Protein AF-A0A963WMW6-F1 (afdb_monomer_lite)

Sequence (188 aa):
FGNFLIKQVVDELTKEFPSLTTFVTLSPMTRFADWLTNAAKDSSDKDELTEGERAALERLRELHWWENEVIAEDLRDTLTRLAAKYLLEAKGRGGLPFDPVARFHLGNGARLERINWMADLSGRGLRQSHGLMVNYLYDTREIESNHEAFANEGTIAASRVVKGYLKARGRSTERTTLQALGLSNEKQ

Structure (mmCIF, N/CA/C/O backbone):
data_AF-A0A963WMW6-F1
#
_entry.id   AF-A0A963WMW6-F1
#
loop_
_atom_site.group_PDB
_atom_site.id
_atom_site.type_symbol
_atom_site.label_atom_id
_atom_site.label_alt_id
_atom_site.label_comp_id
_atom_site.label_asym_id
_atom_site.label_entity_id
_atom_site.label_seq_id
_atom_site.pdbx_PDB_ins_code
_atom_site.Cartn_x
_atom_site.Cartn_y
_atom_site.Cartn_z
_atom_site.occupancy
_atom_site.B_iso_or_equiv
_atom_site.auth_seq_id
_atom_site.auth_comp_id
_atom_site.auth_asym_id
_atom_site.auth_atom_id
_atom_site.pdbx_PDB_model_num
ATOM 1 N N . PHE A 1 1 ? 1.199 14.156 17.424 1.00 46.06 1 PHE A N 1
ATOM 2 C CA . PHE A 1 1 ? -0.178 13.715 17.130 1.00 46.06 1 PHE A CA 1
ATOM 3 C C . PHE A 1 1 ? -0.268 12.241 17.481 1.00 46.06 1 PHE A C 1
ATOM 5 O O . PHE A 1 1 ? 0.634 11.508 17.096 1.00 46.06 1 PHE A O 1
ATOM 12 N N . GLY A 1 2 ? -1.226 11.858 18.329 1.00 54.16 2 GLY A N 1
ATOM 13 C CA . GLY A 1 2 ? -1.286 10.524 18.934 1.00 54.16 2 GLY A CA 1
ATOM 14 C C . GLY A 1 2 ? -1.614 9.428 17.923 1.00 54.16 2 GLY A C 1
ATOM 15 O O . GLY A 1 2 ? -2.332 9.666 16.951 1.00 54.16 2 GLY A O 1
ATOM 16 N N . ASN A 1 3 ? -1.089 8.229 18.167 1.00 66.25 3 ASN A N 1
ATOM 17 C CA . ASN A 1 3 ? -1.612 7.018 17.541 1.00 66.25 3 ASN A CA 1
ATOM 18 C C . ASN A 1 3 ? -3.099 6.893 17.936 1.00 66.25 3 ASN A C 1
ATOM 20 O O . ASN A 1 3 ? -3.416 7.219 19.077 1.00 66.25 3 ASN A O 1
ATOM 24 N N . PHE A 1 4 ? -3.980 6.483 17.010 1.00 82.56 4 PHE A N 1
ATOM 25 C CA . PHE A 1 4 ? -5.460 6.425 17.114 1.00 82.56 4 PHE A CA 1
ATOM 26 C C . PHE A 1 4 ? -6.274 7.607 16.561 1.00 82.56 4 PHE A C 1
ATOM 28 O O . PHE A 1 4 ? -7.490 7.636 16.754 1.00 82.56 4 PHE A O 1
ATOM 35 N N . LEU A 1 5 ? -5.677 8.517 15.784 1.00 89.75 5 LEU A N 1
ATOM 36 C CA . LEU A 1 5 ? -6.447 9.551 15.074 1.00 89.75 5 LEU A CA 1
ATOM 37 C C . LEU A 1 5 ? -7.576 8.935 14.229 1.00 89.75 5 LEU A C 1
ATOM 39 O O . LEU A 1 5 ? -8.711 9.396 14.265 1.00 89.75 5 LEU A O 1
ATOM 43 N N . ILE A 1 6 ? -7.276 7.862 13.492 1.00 90.38 6 ILE A N 1
ATOM 44 C CA . ILE A 1 6 ? -8.266 7.247 12.597 1.00 90.38 6 ILE A CA 1
ATOM 45 C C . ILE A 1 6 ? -9.297 6.418 13.365 1.00 90.38 6 ILE A C 1
ATOM 47 O O . ILE A 1 6 ? -10.445 6.350 12.942 1.00 90.38 6 ILE A O 1
ATOM 51 N N . LYS A 1 7 ? -8.935 5.849 14.522 1.00 90.75 7 LYS A N 1
ATOM 52 C CA . LYS A 1 7 ? -9.900 5.145 15.376 1.00 90.75 7 LYS A CA 1
ATOM 53 C C . LYS A 1 7 ? -11.024 6.081 15.817 1.00 90.75 7 LYS A C 1
ATOM 55 O O . LYS A 1 7 ? -12.183 5.708 15.718 1.00 90.75 7 LYS A O 1
ATOM 60 N N . GLN A 1 8 ? -10.684 7.300 16.241 1.00 92.44 8 GLN A N 1
ATOM 61 C CA . GLN A 1 8 ? -11.675 8.305 16.640 1.00 92.44 8 GLN A CA 1
ATOM 62 C C . GLN A 1 8 ? -12.645 8.620 15.496 1.00 92.44 8 GLN A C 1
ATOM 64 O O . GLN A 1 8 ? -13.854 8.587 15.697 1.00 92.44 8 GLN A O 1
ATOM 69 N N . VAL A 1 9 ? -12.120 8.818 14.283 1.00 94.50 9 VAL A N 1
ATOM 70 C CA . VAL A 1 9 ? -12.938 9.061 13.084 1.00 94.50 9 VAL A CA 1
ATOM 71 C C . VAL A 1 9 ? -13.848 7.868 12.769 1.00 94.50 9 VAL A C 1
ATOM 73 O O . VAL A 1 9 ? -15.025 8.052 12.475 1.00 94.50 9 VAL A O 1
ATOM 76 N N . VAL A 1 10 ? -13.335 6.637 12.849 1.00 93.88 10 VAL A N 1
ATOM 77 C CA . VAL A 1 10 ? -14.134 5.419 12.631 1.00 93.88 10 VAL A CA 1
ATOM 78 C C . VAL A 1 10 ? -15.244 5.290 13.679 1.00 93.88 10 VAL A C 1
ATOM 80 O O . VAL A 1 10 ? -16.386 4.991 13.326 1.00 93.88 10 VAL A O 1
ATOM 83 N N . ASP A 1 11 ? -14.939 5.552 14.951 1.00 92.88 11 ASP A N 1
ATOM 84 C CA . ASP A 1 11 ? -15.904 5.493 16.052 1.00 92.88 11 ASP A CA 1
ATOM 85 C C . ASP A 1 11 ? -17.005 6.558 15.898 1.00 92.88 11 ASP A C 1
ATOM 87 O O . ASP A 1 11 ? -18.176 6.279 16.156 1.00 92.88 11 ASP A O 1
ATOM 91 N N . GLU A 1 12 ? -16.655 7.773 15.467 1.00 95.56 12 GLU A N 1
ATOM 92 C CA . GLU A 1 12 ? -17.611 8.850 15.175 1.00 95.56 12 GLU A CA 1
ATOM 93 C C . GLU A 1 12 ? -18.531 8.487 14.006 1.00 95.56 12 GLU A C 1
ATOM 95 O O . GLU A 1 12 ? -19.754 8.525 14.152 1.00 95.56 12 GLU A O 1
ATOM 100 N N . LEU A 1 13 ? -17.961 8.036 12.886 1.00 95.56 13 LEU A N 1
ATOM 101 C CA . LEU A 1 13 ? -18.734 7.629 11.712 1.00 95.56 13 LEU A CA 1
ATOM 102 C C . LEU A 1 13 ? -19.648 6.433 11.997 1.00 95.56 13 LEU A C 1
ATOM 104 O O . LEU A 1 13 ? -20.758 6.382 11.481 1.00 95.56 13 LEU A O 1
ATOM 108 N N . THR A 1 14 ? -19.215 5.488 12.833 1.00 94.38 14 THR A N 1
ATOM 109 C CA . THR A 1 14 ? -20.041 4.335 13.227 1.00 94.38 14 THR A CA 1
ATOM 110 C C . THR A 1 14 ? -21.245 4.768 14.070 1.00 94.38 14 THR A C 1
ATOM 112 O O . THR A 1 14 ? -22.325 4.192 13.946 1.00 94.38 14 THR A O 1
ATOM 115 N N . LYS A 1 15 ? -21.085 5.791 14.923 1.00 95.06 15 LYS A N 1
ATOM 116 C CA . LYS A 1 15 ? -22.191 6.353 15.717 1.00 95.06 15 LYS A CA 1
ATOM 117 C C . LYS A 1 15 ? -23.192 7.103 14.843 1.00 95.06 15 LYS A C 1
ATOM 119 O O . LYS A 1 15 ? -24.392 6.966 15.060 1.00 95.06 15 LYS A O 1
ATOM 124 N N . GLU A 1 16 ? -22.702 7.894 13.891 1.00 97.44 16 GLU A N 1
ATOM 125 C CA . GLU A 1 16 ? -23.549 8.684 12.991 1.00 97.44 16 GLU A CA 1
ATOM 126 C C . GLU A 1 16 ? -24.246 7.808 11.939 1.00 97.44 16 GLU A C 1
ATOM 128 O O . GLU A 1 16 ? -25.430 7.987 11.657 1.00 97.44 16 GLU A O 1
ATOM 133 N N . PHE A 1 17 ? -23.540 6.802 11.415 1.00 96.88 17 PHE A N 1
ATOM 134 C CA . PHE A 1 17 ? -24.015 5.906 10.365 1.00 96.88 17 PHE A CA 1
ATOM 135 C C . PHE A 1 17 ? -23.849 4.431 10.774 1.00 96.88 17 PHE A C 1
ATOM 137 O O . PHE A 1 17 ? -22.925 3.763 10.309 1.00 96.88 17 PHE A O 1
ATOM 144 N N . PRO A 1 18 ? -24.766 3.857 11.579 1.00 93.94 18 PRO A N 1
ATOM 145 C CA . PRO A 1 18 ? -24.631 2.484 12.087 1.00 93.94 18 PRO A CA 1
ATOM 146 C C . PRO A 1 18 ? -24.575 1.388 11.012 1.00 93.94 18 PRO A C 1
ATOM 148 O O . PRO A 1 18 ? -24.113 0.280 11.275 1.00 93.94 18 PRO A O 1
ATOM 151 N N . SER A 1 19 ? -25.050 1.672 9.795 1.00 95.88 19 SER A N 1
ATOM 152 C CA . SER A 1 19 ? -24.958 0.758 8.650 1.00 95.88 19 SER A CA 1
ATOM 153 C C . SER A 1 19 ? -23.591 0.776 7.955 1.00 95.88 19 SER A C 1
ATOM 155 O O . SER A 1 19 ? -23.356 -0.039 7.064 1.00 95.88 19 SER A O 1
ATOM 157 N N . LEU A 1 20 ? -22.698 1.707 8.304 1.00 94.81 20 LEU A N 1
ATOM 158 C CA . LEU A 1 20 ? -21.355 1.797 7.741 1.00 94.81 20 LEU A CA 1
ATOM 159 C C . LEU A 1 20 ? -20.423 0.816 8.463 1.00 94.81 20 LEU A C 1
ATOM 161 O O . LEU A 1 20 ? -19.972 1.059 9.576 1.00 94.81 20 LEU A O 1
ATOM 165 N N . THR A 1 21 ? -20.123 -0.305 7.810 1.00 92.88 21 THR A N 1
ATOM 166 C CA . THR A 1 21 ? -19.374 -1.420 8.418 1.00 92.88 21 THR A CA 1
ATOM 167 C C . THR A 1 21 ? -17.965 -1.604 7.858 1.00 92.88 21 THR A C 1
ATOM 169 O O . THR A 1 21 ? -17.271 -2.551 8.223 1.00 92.88 21 THR A O 1
ATOM 172 N N . THR A 1 22 ? -17.533 -0.777 6.905 1.00 95.69 22 THR A N 1
ATOM 173 C CA . THR A 1 22 ? -16.246 -0.955 6.221 1.00 95.69 22 THR A CA 1
ATOM 174 C C . THR A 1 22 ? -15.550 0.380 6.036 1.00 95.69 22 THR A C 1
ATOM 176 O O . THR A 1 22 ? -16.065 1.274 5.371 1.00 95.69 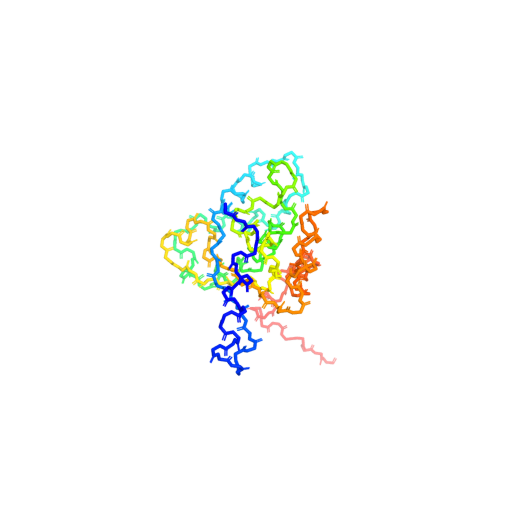22 THR A O 1
ATOM 179 N N . PHE A 1 23 ? -14.345 0.476 6.594 1.00 98.12 23 PHE A N 1
ATOM 180 C CA . PHE A 1 23 ? -13.524 1.679 6.590 1.00 98.12 23 PHE A CA 1
ATOM 181 C C . PHE A 1 23 ? -12.201 1.365 5.908 1.00 98.12 23 PHE A C 1
ATOM 183 O O . PHE A 1 23 ? -11.400 0.573 6.401 1.00 98.12 23 PHE A O 1
ATOM 190 N N . VAL A 1 24 ? -11.985 1.955 4.740 1.00 98.06 24 VAL A N 1
ATOM 191 C CA . VAL A 1 24 ? -10.840 1.657 3.882 1.00 98.06 24 VAL A CA 1
ATOM 192 C C . VAL A 1 24 ? -10.290 2.943 3.284 1.00 98.06 24 VAL A C 1
ATOM 194 O O . VAL A 1 24 ? -11.044 3.837 2.911 1.00 98.06 24 VAL A O 1
ATOM 197 N N . THR A 1 25 ? -8.968 3.036 3.184 1.00 98.44 25 THR A N 1
ATOM 198 C CA . THR A 1 25 ? -8.286 4.154 2.518 1.00 98.44 25 THR A CA 1
ATOM 199 C C . THR A 1 25 ? -7.895 3.782 1.096 1.00 98.44 25 THR A C 1
ATOM 201 O O . THR A 1 25 ? -7.791 2.602 0.781 1.00 98.44 25 THR A O 1
ATOM 204 N N . LEU A 1 26 ? -7.623 4.764 0.239 1.00 98.62 26 LEU A N 1
ATOM 205 C CA . LEU A 1 26 ? -6.851 4.580 -0.992 1.00 98.62 26 LEU A CA 1
ATOM 206 C C . LEU A 1 26 ? -5.621 5.486 -0.892 1.00 98.62 26 LEU A C 1
ATOM 208 O O . LEU A 1 26 ? -5.714 6.698 -1.067 1.00 98.62 26 LEU A O 1
ATOM 212 N N . SER A 1 27 ? -4.488 4.897 -0.523 1.00 98.62 27 SER A N 1
ATOM 213 C CA . SER A 1 27 ? -3.298 5.612 -0.062 1.00 98.62 27 SER A CA 1
ATOM 214 C C . SER A 1 27 ? -2.134 5.490 -1.056 1.00 98.62 27 SER A C 1
ATOM 216 O O . SER A 1 27 ? -1.935 4.415 -1.632 1.00 98.62 27 SER A O 1
ATOM 218 N N . PRO A 1 28 ? -1.337 6.556 -1.258 1.00 98.38 28 PRO A N 1
ATOM 219 C CA . PRO A 1 28 ? -0.159 6.509 -2.122 1.00 98.38 28 PRO A CA 1
ATOM 220 C C . PRO A 1 28 ? 1.002 5.748 -1.467 1.00 98.38 28 PRO A C 1
ATOM 222 O O . PRO A 1 28 ? 1.100 5.678 -0.242 1.00 98.38 28 PRO A O 1
ATOM 225 N N . MET A 1 29 ? 1.927 5.246 -2.291 1.00 98.00 29 MET A N 1
ATOM 226 C CA . MET A 1 29 ? 3.206 4.665 -1.857 1.00 98.00 29 MET A CA 1
ATOM 227 C C . MET A 1 29 ? 4.338 5.626 -2.215 1.00 98.00 29 MET A C 1
ATOM 229 O O . MET A 1 29 ? 4.886 5.610 -3.310 1.00 98.00 29 MET A O 1
ATOM 233 N N . THR A 1 30 ? 4.662 6.533 -1.306 1.00 96.88 30 THR A N 1
ATOM 234 C CA . THR A 1 30 ? 5.381 7.768 -1.675 1.00 96.88 30 THR A CA 1
ATOM 235 C C . THR A 1 30 ? 6.863 7.581 -1.988 1.00 96.88 30 THR A C 1
ATOM 237 O O . THR A 1 30 ? 7.469 8.490 -2.552 1.00 96.88 30 THR A O 1
ATOM 240 N N . ARG A 1 31 ? 7.452 6.437 -1.617 1.00 97.12 31 ARG A N 1
ATOM 241 C CA . ARG A 1 31 ? 8.887 6.154 -1.798 1.00 97.12 31 ARG A CA 1
ATOM 242 C C . ARG A 1 31 ? 9.161 4.831 -2.513 1.00 97.12 31 ARG A C 1
ATOM 244 O O . ARG A 1 31 ? 10.261 4.296 -2.386 1.00 97.12 31 ARG A O 1
ATOM 251 N N . PHE A 1 32 ? 8.169 4.272 -3.204 1.00 97.88 32 PHE A N 1
ATOM 252 C CA . PHE A 1 32 ? 8.316 2.963 -3.836 1.00 97.88 32 PHE A CA 1
ATOM 253 C C . PHE A 1 32 ? 9.273 3.006 -5.030 1.00 97.88 32 PHE A C 1
ATOM 255 O O . PHE A 1 32 ? 10.192 2.195 -5.088 1.00 97.88 32 PHE A O 1
ATOM 262 N N . ALA A 1 33 ? 9.122 3.982 -5.928 1.00 96.31 33 ALA A N 1
ATOM 263 C CA . ALA A 1 33 ? 9.996 4.131 -7.093 1.00 96.31 33 ALA A CA 1
ATOM 264 C C . ALA A 1 33 ? 11.467 4.371 -6.694 1.00 96.31 33 ALA A C 1
ATOM 266 O O . ALA A 1 33 ? 12.382 3.783 -7.276 1.00 96.31 33 ALA A O 1
ATOM 267 N N . ASP A 1 34 ? 11.703 5.175 -5.652 1.00 94.12 34 ASP A N 1
ATOM 268 C CA . ASP A 1 34 ? 13.048 5.412 -5.112 1.00 94.12 34 ASP A CA 1
ATOM 269 C C . ASP A 1 34 ? 13.655 4.135 -4.524 1.00 94.12 34 ASP A C 1
ATOM 271 O O . ASP A 1 34 ? 14.820 3.821 -4.771 1.00 94.12 34 ASP A O 1
ATOM 275 N N . TRP A 1 35 ? 12.867 3.388 -3.743 1.00 94.56 35 TRP A N 1
ATOM 276 C CA . TRP A 1 35 ? 13.297 2.111 -3.178 1.00 94.56 35 TRP A CA 1
ATOM 277 C C . TRP A 1 35 ? 13.667 1.117 -4.284 1.00 94.56 35 TRP A C 1
ATOM 279 O O . TRP A 1 35 ? 14.744 0.530 -4.242 1.00 94.56 35 TRP A O 1
ATOM 289 N N . LEU A 1 36 ? 12.830 1.017 -5.316 1.00 93.12 36 LEU A N 1
ATOM 290 C CA . LEU A 1 36 ? 13.035 0.141 -6.465 1.00 93.12 36 LEU A CA 1
ATOM 291 C C . LEU A 1 36 ? 14.302 0.501 -7.252 1.00 93.12 36 LEU A C 1
ATOM 293 O O . LEU A 1 36 ? 15.088 -0.370 -7.617 1.00 93.12 36 LEU A O 1
ATOM 297 N N . THR A 1 37 ? 14.534 1.799 -7.456 1.00 90.69 37 THR A N 1
ATOM 298 C CA . THR A 1 37 ? 15.738 2.314 -8.120 1.00 90.69 37 THR A CA 1
ATOM 299 C C . THR A 1 37 ? 17.006 1.966 -7.342 1.00 90.69 37 THR A C 1
ATOM 301 O O . THR A 1 37 ? 18.034 1.661 -7.946 1.00 90.69 37 THR A O 1
ATOM 304 N N . ASN A 1 38 ? 16.957 2.014 -6.010 1.00 89.00 38 ASN A N 1
ATOM 305 C CA . ASN A 1 38 ? 18.101 1.663 -5.172 1.00 89.00 38 ASN A CA 1
ATOM 306 C C . ASN A 1 38 ? 18.351 0.149 -5.165 1.00 89.00 38 ASN A C 1
ATOM 308 O O . ASN A 1 38 ? 19.490 -0.254 -5.382 1.00 89.00 38 ASN A O 1
ATOM 312 N N . ALA A 1 39 ? 17.299 -0.666 -5.048 1.00 86.50 39 ALA A N 1
ATOM 313 C CA . ALA A 1 39 ? 17.396 -2.127 -5.133 1.00 86.50 39 ALA A CA 1
ATOM 314 C C . ALA A 1 39 ? 17.956 -2.603 -6.490 1.00 86.50 39 ALA A C 1
ATOM 316 O O . ALA A 1 39 ? 18.708 -3.572 -6.582 1.00 86.50 39 ALA A O 1
ATOM 317 N N . ALA A 1 40 ? 17.644 -1.887 -7.576 1.00 83.56 40 ALA A N 1
ATOM 318 C CA . ALA A 1 40 ? 18.207 -2.172 -8.894 1.00 83.56 40 ALA A CA 1
ATOM 319 C C . ALA A 1 40 ? 19.710 -1.846 -8.998 1.00 83.56 40 ALA A C 1
ATOM 321 O O . ALA A 1 40 ? 20.428 -2.531 -9.727 1.00 83.56 40 ALA A O 1
ATOM 322 N N . LYS A 1 41 ? 20.197 -0.827 -8.277 1.00 81.19 41 LYS A N 1
ATOM 323 C CA . LYS A 1 41 ? 21.615 -0.417 -8.272 1.00 81.19 41 LYS A CA 1
ATOM 324 C C . LYS A 1 41 ? 22.478 -1.284 -7.365 1.00 81.19 41 LYS A C 1
ATOM 326 O O . LYS A 1 41 ? 23.661 -1.466 -7.659 1.00 81.19 41 LYS A O 1
ATOM 331 N N . ASP A 1 42 ? 21.910 -1.788 -6.275 1.00 72.62 42 ASP A N 1
ATOM 332 C CA . ASP A 1 42 ? 22.630 -2.658 -5.362 1.00 72.62 42 ASP A CA 1
ATOM 333 C C . ASP A 1 42 ? 22.772 -4.057 -5.983 1.00 72.62 42 ASP A C 1
ATOM 335 O O . ASP A 1 42 ? 21.848 -4.870 -6.044 1.00 72.62 42 ASP A O 1
ATOM 339 N N . SER A 1 43 ? 23.947 -4.296 -6.564 1.00 59.78 43 SER A N 1
ATOM 340 C CA . SER A 1 43 ? 24.336 -5.581 -7.158 1.00 59.78 43 SER A CA 1
ATOM 341 C C . SER A 1 43 ? 24.994 -6.514 -6.140 1.00 59.78 43 SER A C 1
ATOM 343 O O . SER A 1 43 ? 25.298 -7.661 -6.475 1.00 59.78 43 SER A O 1
ATOM 345 N N . SER A 1 44 ? 25.219 -6.032 -4.910 1.00 57.97 44 SER A N 1
ATOM 346 C CA . SER A 1 44 ? 25.871 -6.799 -3.850 1.00 57.97 44 SER A CA 1
ATOM 347 C C . SER A 1 44 ? 24.901 -7.731 -3.124 1.00 57.97 44 SER A C 1
ATOM 349 O O . SER A 1 44 ? 25.315 -8.806 -2.687 1.00 57.97 44 SER A O 1
ATOM 351 N N . ASP A 1 45 ? 23.611 -7.385 -3.099 1.00 57.66 45 ASP A N 1
ATOM 352 C CA . ASP A 1 45 ? 22.561 -8.196 -2.492 1.00 57.66 45 ASP A CA 1
ATOM 353 C C . ASP A 1 45 ? 21.702 -8.896 -3.561 1.00 57.66 45 ASP A C 1
ATOM 355 O O . ASP A 1 45 ? 20.693 -8.391 -4.066 1.00 57.66 45 ASP A O 1
ATOM 359 N N . LYS A 1 46 ? 22.145 -10.095 -3.960 1.00 54.16 46 LYS A N 1
ATOM 360 C CA . LYS A 1 46 ? 21.444 -10.941 -4.944 1.00 54.16 46 LYS A CA 1
ATOM 361 C C . LYS A 1 46 ? 20.050 -11.382 -4.474 1.00 54.16 46 LYS A C 1
ATOM 363 O O . LYS A 1 46 ? 19.283 -11.872 -5.303 1.00 54.16 46 LYS A O 1
ATOM 368 N N . ASP A 1 47 ? 19.709 -11.190 -3.199 1.00 61.97 47 ASP A N 1
ATOM 369 C CA . ASP A 1 47 ? 18.410 -11.565 -2.641 1.00 61.97 47 ASP A CA 1
ATOM 370 C C . ASP A 1 47 ? 17.338 -10.471 -2.811 1.00 61.97 47 ASP A C 1
ATOM 372 O O . ASP A 1 47 ? 16.142 -10.727 -2.602 1.00 61.97 47 ASP A O 1
ATOM 376 N N . GLU A 1 48 ? 17.704 -9.255 -3.240 1.00 72.25 48 GLU A N 1
ATOM 377 C CA . GLU A 1 48 ? 16.736 -8.167 -3.403 1.00 72.25 48 GLU A CA 1
ATOM 378 C C . GLU A 1 48 ? 15.871 -8.296 -4.663 1.00 72.25 48 GLU A C 1
ATOM 380 O O . GLU A 1 48 ? 14.643 -8.201 -4.553 1.00 72.25 48 GLU A O 1
ATOM 385 N N . LEU A 1 49 ? 16.480 -8.568 -5.821 1.00 83.75 49 LEU A N 1
ATOM 386 C CA . LEU A 1 49 ? 15.798 -8.687 -7.114 1.00 83.75 49 LEU A CA 1
ATOM 387 C C . LEU A 1 49 ? 16.309 -9.892 -7.904 1.00 83.75 49 LEU A C 1
ATOM 389 O O . LEU A 1 49 ? 17.518 -10.038 -8.106 1.00 83.75 49 LEU A O 1
ATOM 393 N N . THR A 1 50 ? 15.388 -10.706 -8.419 1.00 86.94 50 THR A N 1
ATOM 394 C CA . THR A 1 50 ? 15.736 -11.777 -9.366 1.00 86.94 50 THR A CA 1
ATOM 395 C C . THR A 1 50 ? 16.151 -11.208 -10.725 1.00 86.94 50 THR A C 1
ATOM 397 O O . THR A 1 50 ? 15.809 -10.078 -11.068 1.00 86.94 50 THR A O 1
ATOM 400 N N . GLU A 1 51 ? 16.849 -12.002 -11.541 1.00 84.50 51 GLU A N 1
ATOM 401 C CA . GLU A 1 51 ? 17.227 -11.583 -12.900 1.00 84.50 51 GLU A CA 1
ATOM 402 C C . GLU A 1 51 ? 15.998 -11.227 -13.754 1.00 84.50 51 GLU A C 1
ATOM 404 O O . GLU A 1 51 ? 15.983 -10.206 -14.436 1.00 84.50 51 GLU A O 1
ATOM 409 N N . GLY A 1 52 ? 14.923 -12.018 -13.646 1.00 85.94 52 GLY A N 1
ATOM 410 C CA . GLY A 1 52 ? 13.661 -11.738 -14.335 1.00 85.94 52 GLY A CA 1
ATOM 411 C C . GLY A 1 52 ? 13.014 -10.427 -13.884 1.00 85.94 52 GLY A C 1
ATOM 412 O O . GLY A 1 52 ? 12.469 -9.697 -14.705 1.00 85.94 52 GLY A O 1
ATOM 413 N N . GLU A 1 53 ? 13.121 -10.082 -12.598 1.00 89.44 53 GLU A N 1
ATOM 414 C CA . GLU A 1 53 ? 12.650 -8.790 -12.091 1.00 89.44 53 GLU A CA 1
ATOM 415 C C . GLU A 1 53 ? 13.491 -7.640 -12.629 1.00 89.44 53 GLU A C 1
ATOM 417 O O . GLU A 1 53 ? 12.928 -6.655 -13.090 1.00 89.44 53 GLU A O 1
ATOM 422 N N . ARG A 1 54 ? 14.823 -7.765 -12.629 1.00 87.94 54 ARG A N 1
ATOM 423 C CA . ARG A 1 54 ? 15.714 -6.735 -13.184 1.00 87.94 54 ARG A CA 1
ATOM 424 C C . ARG A 1 54 ? 15.412 -6.489 -14.664 1.00 87.94 54 ARG A C 1
ATOM 426 O O . ARG A 1 54 ? 15.234 -5.340 -15.055 1.00 87.94 54 ARG A O 1
ATOM 433 N N . ALA A 1 55 ? 15.254 -7.554 -15.452 1.00 87.50 55 ALA A N 1
ATOM 434 C CA . ALA A 1 55 ? 14.887 -7.461 -16.863 1.00 87.50 55 ALA A CA 1
ATOM 435 C C . ALA A 1 55 ? 13.513 -6.800 -17.076 1.00 87.50 55 ALA A C 1
ATOM 437 O O . ALA A 1 55 ? 13.365 -5.949 -17.951 1.00 87.50 55 ALA A O 1
ATOM 438 N N . ALA A 1 56 ? 12.512 -7.144 -16.260 1.00 88.69 56 ALA A N 1
ATOM 439 C CA . ALA A 1 56 ? 11.198 -6.511 -16.326 1.00 88.69 56 ALA A CA 1
ATOM 440 C C . ALA A 1 56 ? 11.269 -5.014 -15.979 1.00 88.69 56 ALA A C 1
ATOM 442 O O . ALA A 1 56 ? 10.671 -4.197 -16.671 1.00 88.69 56 ALA A O 1
ATOM 443 N N . LEU A 1 57 ? 12.042 -4.626 -14.960 1.00 90.25 57 LEU A N 1
ATOM 444 C CA . LEU A 1 57 ? 12.175 -3.227 -14.540 1.00 90.25 57 LEU A CA 1
ATOM 445 C C . LEU A 1 57 ? 12.820 -2.323 -15.595 1.00 90.25 57 LEU A C 1
ATOM 447 O O . LEU A 1 57 ? 12.521 -1.130 -15.623 1.00 90.25 57 LEU A O 1
ATOM 451 N N . GLU A 1 58 ? 13.639 -2.860 -16.500 1.00 89.88 58 GLU A N 1
ATOM 452 C CA . GLU A 1 58 ? 14.187 -2.083 -17.618 1.00 89.88 58 GLU A CA 1
ATOM 453 C C . GLU A 1 58 ? 13.087 -1.552 -18.557 1.00 89.88 58 GLU A C 1
ATOM 455 O O . GLU A 1 58 ? 13.239 -0.470 -19.128 1.00 89.88 58 GLU A O 1
ATOM 460 N N . ARG A 1 59 ? 11.928 -2.224 -18.632 1.00 90.75 59 ARG A N 1
ATOM 461 C CA . ARG A 1 59 ? 10.760 -1.760 -19.405 1.00 90.75 59 ARG A CA 1
ATOM 462 C C . ARG A 1 59 ? 10.168 -0.452 -18.867 1.00 90.75 59 ARG A C 1
ATOM 464 O O . ARG A 1 59 ? 9.535 0.283 -19.616 1.00 90.75 59 ARG A O 1
ATOM 471 N N . LEU A 1 60 ? 10.420 -0.097 -17.601 1.00 91.50 60 LEU A N 1
ATOM 472 C CA . LEU A 1 60 ? 9.972 1.181 -17.021 1.00 91.50 60 LEU A CA 1
ATOM 473 C C . LEU A 1 60 ? 10.674 2.403 -17.621 1.00 91.50 60 LEU A C 1
ATOM 475 O O . LEU A 1 60 ? 10.227 3.529 -17.397 1.00 91.50 60 LEU A O 1
ATOM 479 N N . ARG A 1 61 ? 11.774 2.203 -18.359 1.00 88.31 61 ARG A N 1
ATOM 480 C CA . ARG A 1 61 ? 12.462 3.275 -19.092 1.00 88.31 61 ARG A CA 1
ATOM 481 C C . ARG A 1 61 ? 11.731 3.676 -20.367 1.00 88.31 61 ARG A C 1
ATOM 483 O O . ARG A 1 61 ? 12.018 4.744 -20.906 1.00 88.31 61 ARG A O 1
ATOM 490 N N . GLU A 1 62 ? 10.816 2.839 -20.852 1.00 89.62 62 GLU A N 1
ATOM 491 C CA . GLU A 1 62 ? 9.997 3.166 -22.010 1.00 89.62 62 GLU A CA 1
ATOM 492 C C . GLU A 1 62 ? 9.044 4.313 -21.659 1.00 89.62 62 GLU A C 1
ATOM 494 O O . GLU A 1 62 ? 8.327 4.294 -20.652 1.00 89.62 62 GLU A O 1
ATOM 499 N N . LEU A 1 63 ? 9.063 5.357 -22.488 1.00 88.94 63 LEU A N 1
ATOM 500 C CA . LEU A 1 63 ? 8.189 6.504 -22.304 1.00 88.94 63 LEU A CA 1
ATOM 501 C C . LEU A 1 63 ? 6.730 6.050 -22.463 1.00 88.94 63 LEU A C 1
ATOM 503 O O . LEU A 1 63 ? 6.409 5.351 -23.419 1.00 88.94 63 LEU A O 1
ATOM 507 N N . HIS A 1 64 ? 5.855 6.457 -21.540 1.00 92.62 64 HIS A N 1
ATOM 508 C CA . HIS A 1 64 ? 4.440 6.064 -21.538 1.00 92.62 64 HIS A CA 1
ATOM 509 C C . HIS A 1 64 ? 4.208 4.542 -21.535 1.00 92.62 64 HIS A C 1
ATOM 511 O O . HIS A 1 64 ? 3.213 4.072 -22.079 1.00 92.62 64 HIS A O 1
ATOM 517 N N . TRP A 1 65 ? 5.076 3.751 -20.888 1.00 94.31 65 TRP A N 1
ATOM 518 C CA . TRP A 1 65 ? 4.892 2.292 -20.790 1.00 94.31 65 TRP A CA 1
ATOM 519 C C . TRP A 1 65 ? 3.502 1.885 -20.264 1.00 94.31 65 TRP A C 1
ATOM 521 O O . TRP A 1 65 ? 2.991 0.835 -20.639 1.00 94.31 65 TRP A O 1
ATOM 531 N N . TRP A 1 66 ? 2.869 2.726 -19.435 1.00 94.75 66 TRP A N 1
ATOM 532 C CA . TRP A 1 66 ? 1.528 2.510 -18.874 1.00 94.75 66 TRP A CA 1
ATOM 533 C C . TRP A 1 66 ? 0.391 2.635 -19.902 1.00 94.75 66 TRP A C 1
ATOM 535 O O . TRP A 1 66 ? -0.734 2.249 -19.602 1.00 94.75 66 TRP A O 1
ATOM 545 N N . GLU A 1 67 ? 0.654 3.178 -21.093 1.00 95.12 67 GLU A N 1
ATOM 546 C CA . GLU A 1 67 ? -0.297 3.238 -22.217 1.00 95.12 67 GLU A CA 1
ATOM 547 C C . GLU A 1 67 ? -0.129 2.049 -23.171 1.00 95.12 67 GLU A C 1
ATOM 549 O O . GLU A 1 67 ? -1.020 1.760 -23.968 1.00 95.12 67 GLU A O 1
ATOM 554 N N . ASN A 1 68 ? 0.994 1.330 -23.082 1.00 95.00 68 ASN A N 1
ATOM 555 C CA . ASN A 1 68 ? 1.223 0.120 -23.853 1.00 95.00 68 ASN A CA 1
ATOM 556 C C . ASN A 1 68 ? 0.748 -1.100 -23.056 1.00 95.00 68 ASN A C 1
ATOM 558 O O . ASN A 1 68 ? 1.442 -1.572 -22.159 1.00 95.00 68 ASN A O 1
ATOM 562 N N . GLU A 1 69 ? -0.426 -1.622 -23.411 1.00 93.00 69 GLU A N 1
ATOM 563 C CA . GLU A 1 69 ? -1.087 -2.730 -22.709 1.00 93.00 69 GLU A CA 1
ATOM 564 C C . GLU A 1 69 ? -0.192 -3.966 -22.548 1.00 93.00 69 GLU A C 1
ATOM 566 O O . GLU A 1 69 ? -0.165 -4.570 -21.478 1.00 93.00 69 GLU A O 1
ATOM 571 N N . VAL A 1 70 ? 0.612 -4.296 -23.565 1.00 91.06 70 VAL A N 1
ATOM 572 C CA . VAL A 1 70 ? 1.537 -5.439 -23.510 1.00 91.06 70 VAL A CA 1
ATOM 573 C C . VAL A 1 70 ? 2.585 -5.226 -22.417 1.00 91.06 70 VAL A C 1
ATOM 575 O O . VAL A 1 70 ? 2.853 -6.117 -21.619 1.00 91.06 70 VAL A O 1
ATOM 578 N N . ILE A 1 71 ? 3.154 -4.023 -22.345 1.00 91.81 71 ILE A N 1
ATOM 579 C CA . ILE A 1 71 ? 4.205 -3.693 -21.373 1.00 91.81 71 ILE A CA 1
ATOM 580 C C . ILE A 1 71 ? 3.628 -3.564 -19.972 1.00 91.81 71 ILE A C 1
ATOM 582 O O . ILE A 1 71 ? 4.225 -4.040 -19.007 1.00 91.81 71 ILE A O 1
ATOM 586 N N . ALA A 1 72 ? 2.470 -2.917 -19.857 1.00 93.88 72 ALA A N 1
ATOM 587 C CA . ALA A 1 72 ? 1.780 -2.739 -18.595 1.00 93.88 72 ALA A CA 1
ATOM 588 C C . ALA A 1 72 ? 1.420 -4.094 -17.965 1.00 93.88 72 ALA A C 1
ATOM 590 O O . ALA A 1 72 ? 1.708 -4.303 -16.786 1.00 93.88 72 ALA A O 1
ATOM 591 N N . GLU A 1 73 ? 0.864 -5.035 -18.733 1.00 90.44 73 GLU A N 1
ATOM 592 C CA . GLU A 1 73 ? 0.535 -6.366 -18.212 1.00 90.44 73 GLU A CA 1
ATOM 593 C C . GLU A 1 73 ? 1.788 -7.200 -17.900 1.00 90.44 73 GLU A C 1
ATOM 595 O O . GLU A 1 73 ? 1.829 -7.835 -16.845 1.00 90.44 73 GLU A O 1
ATOM 600 N N . ASP A 1 74 ? 2.850 -7.123 -18.713 1.00 89.00 74 ASP A N 1
ATOM 601 C CA . ASP A 1 74 ? 4.143 -7.765 -18.407 1.00 89.00 74 ASP A CA 1
ATOM 602 C C . ASP A 1 74 ? 4.734 -7.270 -17.067 1.00 89.00 74 ASP A C 1
ATOM 604 O O . ASP A 1 74 ? 5.338 -8.029 -16.299 1.00 89.00 74 ASP A O 1
ATOM 608 N N . LEU A 1 75 ? 4.564 -5.980 -16.762 1.00 95.00 75 LEU A N 1
ATOM 609 C CA . LEU A 1 75 ? 5.070 -5.348 -15.542 1.00 95.00 75 LEU A CA 1
ATOM 610 C C . LEU A 1 75 ? 4.195 -5.598 -14.314 1.00 95.00 75 LEU A C 1
ATOM 612 O O . LEU A 1 75 ? 4.700 -5.534 -13.188 1.00 95.00 75 LEU A O 1
ATOM 616 N N . ARG A 1 76 ? 2.901 -5.864 -14.502 1.00 95.31 76 ARG A N 1
ATOM 617 C CA . ARG A 1 76 ? 1.898 -5.896 -13.434 1.00 95.31 76 ARG A CA 1
ATOM 618 C C . ARG A 1 76 ? 2.267 -6.842 -12.300 1.00 95.31 76 ARG A C 1
ATOM 620 O O . ARG A 1 76 ? 2.288 -6.428 -11.137 1.00 95.31 76 ARG A O 1
ATOM 627 N N . ASP A 1 77 ? 2.570 -8.096 -12.620 1.00 93.06 77 ASP A N 1
ATOM 628 C CA . ASP A 1 77 ? 2.884 -9.116 -11.615 1.00 93.06 77 ASP A CA 1
ATOM 629 C C . ASP A 1 77 ? 4.201 -8.802 -10.901 1.00 93.06 77 ASP A C 1
ATOM 631 O O . ASP A 1 77 ? 4.292 -8.884 -9.671 1.00 93.06 77 ASP A O 1
ATOM 635 N N . THR A 1 78 ? 5.206 -8.359 -11.661 1.00 94.50 78 THR A N 1
ATOM 636 C CA . THR A 1 78 ? 6.515 -7.973 -11.129 1.00 94.50 78 THR A CA 1
ATOM 637 C C . THR A 1 78 ? 6.392 -6.808 -10.152 1.00 94.50 78 THR A C 1
ATOM 639 O O . THR A 1 78 ? 6.847 -6.911 -9.010 1.00 94.50 78 THR A O 1
ATOM 642 N N . LEU A 1 79 ? 5.739 -5.718 -10.561 1.00 96.56 79 LEU A N 1
ATOM 643 C CA . LEU A 1 79 ? 5.569 -4.528 -9.733 1.00 96.56 79 LEU A CA 1
ATOM 644 C C . LEU A 1 79 ? 4.672 -4.784 -8.527 1.00 96.56 79 LEU A C 1
ATOM 646 O O . LEU A 1 79 ? 4.993 -4.329 -7.433 1.00 96.56 79 LEU A O 1
ATOM 650 N N . THR A 1 80 ? 3.594 -5.555 -8.682 1.00 97.44 80 THR A N 1
ATOM 651 C CA . THR A 1 80 ? 2.706 -5.897 -7.562 1.00 97.44 80 THR A CA 1
ATOM 652 C C . THR A 1 80 ? 3.440 -6.731 -6.513 1.00 97.44 80 THR A C 1
ATOM 654 O O . THR A 1 80 ? 3.326 -6.473 -5.311 1.00 97.44 80 THR A O 1
ATOM 657 N N . ARG A 1 81 ? 4.256 -7.698 -6.946 1.00 96.00 81 ARG A N 1
ATOM 658 C CA . ARG A 1 81 ? 5.083 -8.502 -6.043 1.00 96.00 81 ARG A CA 1
ATOM 659 C C . ARG A 1 81 ? 6.155 -7.667 -5.346 1.00 96.00 81 ARG A C 1
ATOM 661 O O . ARG A 1 81 ? 6.323 -7.793 -4.133 1.00 96.00 81 ARG A O 1
ATOM 668 N N . LEU A 1 82 ? 6.853 -6.801 -6.080 1.00 96.06 82 LEU A N 1
ATOM 669 C CA . LEU A 1 82 ? 7.867 -5.908 -5.510 1.00 96.06 82 LEU A CA 1
ATOM 670 C C . LEU A 1 82 ? 7.257 -4.896 -4.543 1.00 96.06 82 LEU A C 1
ATOM 672 O O . LEU A 1 82 ? 7.848 -4.619 -3.505 1.00 96.06 82 LEU A O 1
ATOM 676 N N . ALA A 1 83 ? 6.050 -4.410 -4.818 1.00 97.94 83 ALA A N 1
ATOM 677 C CA . ALA A 1 83 ? 5.295 -3.577 -3.894 1.00 97.94 83 ALA A CA 1
ATOM 678 C C . ALA A 1 83 ? 4.923 -4.327 -2.610 1.00 97.94 83 ALA A C 1
ATOM 680 O O . ALA A 1 83 ? 5.044 -3.767 -1.522 1.00 97.94 83 ALA A O 1
ATOM 681 N N . ALA A 1 84 ? 4.535 -5.603 -2.700 1.00 98.00 84 ALA A N 1
ATOM 682 C CA . ALA A 1 84 ? 4.305 -6.425 -1.513 1.00 98.00 84 ALA A CA 1
ATOM 683 C C . ALA A 1 84 ? 5.593 -6.612 -0.697 1.00 98.00 84 ALA A C 1
ATOM 685 O O . ALA A 1 84 ? 5.565 -6.435 0.520 1.00 98.00 84 ALA A O 1
ATOM 686 N N . LYS A 1 85 ? 6.724 -6.895 -1.360 1.00 96.19 85 LYS A N 1
ATOM 687 C CA . LYS A 1 85 ? 8.047 -6.991 -0.718 1.00 96.19 85 LYS A CA 1
ATOM 688 C C . LYS A 1 85 ? 8.415 -5.687 -0.016 1.00 96.19 85 LYS A C 1
ATOM 690 O O . LYS A 1 85 ? 8.752 -5.684 1.162 1.00 96.19 85 LYS A O 1
ATOM 695 N N . TYR A 1 86 ? 8.253 -4.568 -0.706 1.00 97.12 86 TYR A N 1
ATOM 696 C CA . TYR A 1 86 ? 8.486 -3.238 -0.165 1.00 97.12 86 TYR A CA 1
ATOM 697 C C . TYR A 1 86 ? 7.636 -2.936 1.080 1.00 97.12 86 TYR A C 1
ATOM 699 O O . TYR A 1 86 ? 8.154 -2.466 2.088 1.00 97.12 86 TYR A O 1
ATOM 707 N N . LEU A 1 87 ? 6.333 -3.220 1.040 1.00 98.00 87 LEU A N 1
ATOM 708 C CA . LEU A 1 87 ? 5.427 -2.897 2.145 1.00 98.00 87 LEU A CA 1
ATOM 709 C C . LEU A 1 87 ? 5.598 -3.826 3.356 1.00 98.00 87 LEU A C 1
ATOM 711 O O . LEU A 1 87 ? 5.355 -3.397 4.483 1.00 98.00 87 LEU A O 1
ATOM 715 N N . LEU A 1 88 ? 5.986 -5.087 3.137 1.00 97.00 88 LEU A N 1
ATOM 716 C CA . LEU A 1 88 ? 6.083 -6.104 4.190 1.00 97.00 88 LEU A CA 1
ATOM 717 C C . LEU A 1 88 ? 7.498 -6.241 4.771 1.00 97.00 88 LEU A C 1
ATOM 719 O O . LEU A 1 88 ? 7.657 -6.391 5.985 1.00 97.00 88 LEU A O 1
ATOM 723 N N . GLU A 1 89 ? 8.521 -6.181 3.923 1.00 95.06 89 GLU A N 1
ATOM 724 C CA . GLU A 1 89 ? 9.895 -6.549 4.277 1.00 95.06 89 GLU A CA 1
ATOM 725 C C . GLU A 1 89 ? 10.826 -5.337 4.348 1.00 95.06 89 GLU A C 1
ATOM 727 O O . GLU A 1 89 ? 11.667 -5.284 5.244 1.00 95.06 89 GLU A O 1
ATOM 732 N N . ALA A 1 90 ? 10.664 -4.332 3.476 1.00 94.31 90 ALA A N 1
ATOM 733 C CA . ALA A 1 90 ? 11.586 -3.197 3.457 1.00 94.31 90 ALA A CA 1
ATOM 734 C C . ALA A 1 90 ? 11.470 -2.358 4.737 1.00 94.31 90 ALA A C 1
ATOM 736 O O . ALA A 1 90 ? 10.410 -1.811 5.071 1.00 94.31 90 ALA A O 1
ATOM 737 N N . LYS A 1 91 ? 12.593 -2.220 5.449 1.00 93.50 91 LYS A N 1
ATOM 738 C CA . LYS A 1 91 ? 12.688 -1.432 6.680 1.00 93.50 91 LYS A CA 1
ATOM 739 C C . LYS A 1 91 ? 13.521 -0.174 6.469 1.00 93.50 91 LYS A C 1
ATOM 741 O O . LYS A 1 91 ? 14.525 -0.174 5.766 1.00 93.50 91 LYS A O 1
ATOM 746 N N . GLY A 1 92 ? 13.079 0.921 7.077 1.00 88.50 92 GLY A N 1
ATOM 747 C CA . GLY A 1 92 ? 13.832 2.163 7.179 1.00 88.50 92 GLY A CA 1
ATOM 748 C C . GLY A 1 92 ? 14.632 2.243 8.479 1.00 88.50 92 GLY A C 1
ATOM 749 O O . GLY A 1 92 ? 14.889 1.251 9.163 1.00 88.50 92 GLY A O 1
ATOM 750 N N . ARG A 1 93 ? 14.997 3.470 8.862 1.00 83.00 93 ARG A N 1
ATOM 751 C CA . ARG A 1 93 ? 15.682 3.735 10.133 1.00 83.00 93 ARG A CA 1
ATOM 752 C C . ARG A 1 93 ? 14.831 3.253 11.315 1.00 83.00 93 ARG A C 1
ATOM 754 O O . ARG A 1 93 ? 13.642 3.554 11.383 1.00 83.00 93 ARG A O 1
ATOM 761 N N . GLY A 1 94 ? 15.464 2.552 12.254 1.00 84.81 94 GLY A N 1
ATOM 762 C CA . GLY A 1 94 ? 14.804 2.054 13.464 1.00 84.81 94 GLY A CA 1
ATOM 763 C C . GLY A 1 94 ? 13.940 0.807 13.251 1.00 84.81 94 GLY A C 1
ATOM 764 O O . GLY A 1 94 ? 13.086 0.537 14.083 1.00 84.81 94 GLY A O 1
ATOM 765 N N . GLY A 1 95 ? 14.116 0.071 12.145 1.00 89.94 95 GLY A N 1
ATOM 766 C CA . GLY A 1 95 ? 13.441 -1.217 11.918 1.00 89.94 95 GLY A CA 1
ATOM 767 C C . GLY A 1 95 ? 11.961 -1.121 11.525 1.00 89.94 95 GLY A C 1
ATOM 768 O O . GLY A 1 95 ? 11.301 -2.142 11.346 1.00 89.94 95 GLY A O 1
ATOM 769 N N . LEU A 1 96 ? 11.432 0.091 11.353 1.00 92.50 96 LEU A N 1
ATOM 770 C CA . LEU A 1 96 ? 10.048 0.336 10.941 1.00 92.50 96 LEU A CA 1
ATOM 771 C C . LEU A 1 96 ? 9.872 0.187 9.420 1.00 92.50 96 LEU A C 1
ATOM 773 O O . LEU A 1 96 ? 10.853 0.341 8.691 1.00 92.50 96 LEU A O 1
ATOM 777 N N . PRO A 1 97 ? 8.643 -0.051 8.913 1.00 96.38 97 PRO A N 1
ATOM 778 C CA . PRO A 1 97 ? 8.368 -0.067 7.475 1.00 96.38 97 PRO A CA 1
ATOM 779 C C . PRO A 1 97 ? 8.959 1.145 6.746 1.00 96.38 97 PRO A C 1
ATOM 781 O O . PRO A 1 97 ? 8.890 2.278 7.232 1.00 96.38 97 PRO A O 1
ATOM 784 N N . PHE A 1 98 ? 9.548 0.913 5.575 1.00 96.25 98 PHE A N 1
ATOM 785 C CA . PHE A 1 98 ? 10.250 1.957 4.828 1.00 96.25 98 PHE A CA 1
ATOM 786 C C . PHE A 1 98 ? 9.316 3.089 4.367 1.00 96.25 98 PHE A C 1
ATOM 788 O O . PHE A 1 98 ? 9.694 4.269 4.397 1.00 96.25 98 PHE A O 1
ATOM 795 N N . ASP A 1 99 ? 8.090 2.745 3.963 1.00 97.56 99 ASP A N 1
ATOM 796 C CA . ASP A 1 99 ? 7.100 3.712 3.495 1.00 97.56 99 ASP A CA 1
ATOM 797 C C . ASP A 1 99 ? 6.498 4.529 4.661 1.00 97.56 99 ASP A C 1
ATOM 799 O O . ASP A 1 99 ? 5.998 3.960 5.638 1.00 97.56 99 ASP A O 1
ATOM 803 N N . PRO A 1 100 ? 6.525 5.874 4.601 1.00 96.62 100 PRO A N 1
ATOM 804 C CA . PRO A 1 100 ? 5.952 6.720 5.647 1.00 96.62 100 PRO A CA 1
ATOM 805 C C . PRO A 1 100 ? 4.429 6.597 5.780 1.00 96.62 100 PRO A C 1
ATOM 807 O O . PRO A 1 100 ? 3.920 6.709 6.895 1.00 96.62 100 PRO A O 1
ATOM 810 N N . VAL A 1 101 ? 3.710 6.359 4.682 1.00 97.69 101 VAL A N 1
ATOM 811 C CA . VAL A 1 101 ? 2.244 6.255 4.676 1.00 97.69 101 VAL A CA 1
ATOM 812 C C . VAL A 1 101 ? 1.814 4.912 5.269 1.00 97.69 101 VAL A C 1
ATOM 814 O O . VAL A 1 101 ? 0.894 4.870 6.085 1.00 97.69 101 VAL A O 1
ATOM 817 N N . ALA A 1 102 ? 2.547 3.834 4.974 1.00 97.88 102 ALA A N 1
ATOM 818 C CA . ALA A 1 102 ? 2.379 2.541 5.632 1.00 97.88 102 ALA A CA 1
ATOM 819 C C . ALA A 1 102 ? 2.569 2.653 7.146 1.00 97.88 102 ALA A C 1
ATOM 821 O O . ALA A 1 102 ? 1.700 2.226 7.902 1.00 97.88 102 ALA A O 1
ATOM 822 N N . ARG A 1 103 ? 3.655 3.293 7.607 1.00 96.25 103 ARG A N 1
ATOM 823 C CA . ARG A 1 103 ? 3.890 3.522 9.045 1.00 96.25 103 ARG A CA 1
ATOM 824 C C . ARG A 1 103 ? 2.737 4.266 9.709 1.00 96.25 103 ARG A C 1
ATOM 826 O O . ARG A 1 103 ? 2.352 3.910 10.817 1.00 96.25 103 ARG A O 1
ATOM 833 N N . PHE A 1 104 ? 2.190 5.277 9.039 1.00 96.44 104 PHE A N 1
ATOM 834 C CA . PHE A 1 104 ? 1.053 6.030 9.553 1.00 96.44 104 PHE A CA 1
ATOM 835 C C . PHE A 1 104 ? -0.192 5.148 9.717 1.00 96.44 104 PHE A C 1
ATOM 837 O O . PHE A 1 104 ? -0.784 5.131 10.795 1.00 96.44 104 PHE A O 1
ATOM 844 N N . HIS A 1 105 ? -0.588 4.395 8.688 1.00 98.06 105 HIS A N 1
ATOM 845 C CA . HIS A 1 105 ? -1.803 3.579 8.756 1.00 98.06 105 HIS A CA 1
ATOM 846 C C . HIS A 1 105 ? -1.662 2.386 9.705 1.00 98.06 105 HIS A C 1
ATOM 848 O O . HIS A 1 105 ? -2.541 2.176 10.542 1.00 98.06 105 HIS A O 1
ATOM 854 N N . LEU A 1 106 ? -0.541 1.662 9.639 1.00 97.56 106 LEU A N 1
ATOM 855 C CA . LEU A 1 106 ? -0.236 0.548 10.545 1.00 97.56 106 LEU A CA 1
ATOM 856 C C . LEU A 1 106 ? -0.146 1.030 12.000 1.00 97.56 106 LEU A C 1
ATOM 858 O O . LEU A 1 106 ? -0.731 0.425 12.892 1.00 97.56 106 LEU A O 1
ATOM 862 N N . GLY A 1 107 ? 0.480 2.189 12.232 1.00 96.31 107 GLY A N 1
ATOM 863 C CA . GLY A 1 107 ? 0.514 2.844 13.541 1.00 96.31 107 GLY A CA 1
ATOM 864 C C . GLY A 1 107 ? -0.856 3.291 14.052 1.00 96.31 107 GLY A C 1
ATOM 865 O O . GLY A 1 107 ? -1.015 3.497 15.247 1.00 96.31 107 GLY A 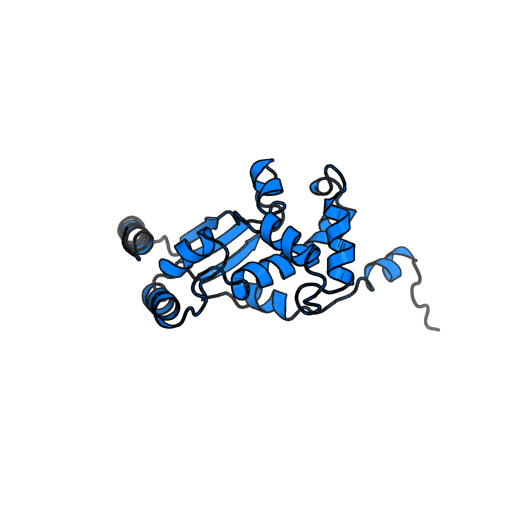O 1
ATOM 866 N N . ASN A 1 108 ? -1.864 3.396 13.186 1.00 97.31 108 ASN A N 1
ATOM 867 C CA . ASN A 1 108 ? -3.257 3.632 13.570 1.00 97.31 108 ASN A CA 1
ATOM 868 C C . ASN A 1 108 ? -4.094 2.337 13.625 1.00 97.31 108 ASN A C 1
ATOM 870 O O . ASN A 1 108 ? -5.315 2.422 13.713 1.00 97.31 108 ASN A O 1
ATOM 874 N N . GLY A 1 109 ? -3.467 1.158 13.567 1.00 97.25 109 GLY A N 1
ATOM 875 C CA . GLY A 1 109 ? -4.148 -0.134 13.696 1.00 97.25 109 GLY A CA 1
ATOM 876 C C . GLY A 1 109 ? -4.766 -0.675 12.407 1.00 97.25 109 GLY A C 1
ATOM 877 O O . GLY A 1 109 ? -5.535 -1.636 12.440 1.00 97.25 109 GLY A O 1
ATOM 878 N N . ALA A 1 110 ? -4.452 -0.077 11.257 1.00 98.31 110 ALA A N 1
ATOM 879 C CA . ALA A 1 110 ? -4.953 -0.578 9.987 1.00 98.31 110 ALA A CA 1
ATOM 880 C C . ALA A 1 110 ? -4.262 -1.884 9.578 1.00 98.31 110 ALA A C 1
ATOM 882 O O . ALA A 1 110 ? -3.094 -2.121 9.888 1.00 98.31 110 ALA A O 1
ATOM 883 N N . ARG A 1 111 ? -4.958 -2.682 8.774 1.00 98.75 111 ARG A N 1
ATOM 884 C CA . ARG A 1 111 ? -4.401 -3.822 8.052 1.00 98.75 111 ARG A CA 1
ATOM 885 C C . ARG A 1 111 ? -4.076 -3.421 6.619 1.00 98.75 111 ARG A C 1
ATOM 887 O O . ARG A 1 111 ? -4.907 -2.829 5.935 1.00 98.75 111 ARG A O 1
ATOM 894 N N . LEU A 1 112 ? -2.896 -3.795 6.135 1.00 98.75 112 LEU A N 1
ATOM 895 C CA . LEU A 1 112 ? -2.551 -3.712 4.718 1.00 98.75 112 LEU A CA 1
ATOM 896 C C . LEU A 1 112 ? -3.436 -4.681 3.917 1.00 98.75 112 LEU A C 1
ATOM 898 O O . LEU A 1 112 ? -3.258 -5.899 3.985 1.00 98.75 112 LEU A O 1
ATOM 902 N N . GLU A 1 113 ? -4.415 -4.150 3.189 1.00 98.69 113 GLU A N 1
ATOM 903 C CA . GLU A 1 113 ? -5.519 -4.949 2.654 1.00 98.69 113 GLU A CA 1
ATOM 904 C C . GLU A 1 113 ? -5.303 -5.358 1.197 1.00 98.69 113 GLU A C 1
ATOM 906 O O . GLU A 1 113 ? -5.449 -6.535 0.856 1.00 98.69 113 GLU A O 1
ATOM 911 N N . ARG A 1 114 ? -4.945 -4.402 0.333 1.00 98.69 114 ARG A N 1
ATOM 912 C CA . ARG A 1 114 ? -4.848 -4.614 -1.117 1.00 98.69 114 ARG A CA 1
ATOM 913 C C . ARG A 1 114 ? -3.827 -3.677 -1.752 1.00 98.69 114 ARG A C 1
ATOM 915 O O . ARG A 1 114 ? -3.737 -2.516 -1.371 1.00 98.69 114 ARG A O 1
ATOM 922 N N . ILE A 1 115 ? -3.109 -4.183 -2.751 1.00 98.75 115 ILE A N 1
ATOM 923 C CA . ILE A 1 115 ? -2.293 -3.388 -3.677 1.00 98.75 115 ILE A CA 1
ATOM 924 C C . ILE A 1 115 ? -3.111 -3.199 -4.957 1.00 98.75 115 ILE A C 1
ATOM 926 O O . ILE A 1 115 ? -3.629 -4.176 -5.502 1.00 98.75 115 ILE A O 1
ATOM 930 N N . ASN A 1 116 ? -3.250 -1.956 -5.407 1.00 98.62 116 ASN A N 1
ATOM 931 C CA . ASN A 1 116 ? -4.058 -1.564 -6.555 1.00 98.62 116 ASN A CA 1
ATOM 932 C C . ASN A 1 116 ? -3.150 -1.177 -7.725 1.00 98.62 116 ASN A C 1
ATOM 934 O O . ASN A 1 116 ? -2.421 -0.186 -7.648 1.00 98.62 116 ASN A O 1
ATOM 938 N N . TRP A 1 117 ? -3.215 -1.973 -8.792 1.00 98.12 117 TRP A N 1
ATOM 939 C CA . TRP A 1 117 ? -2.541 -1.727 -10.066 1.00 98.12 117 TRP A CA 1
ATOM 940 C 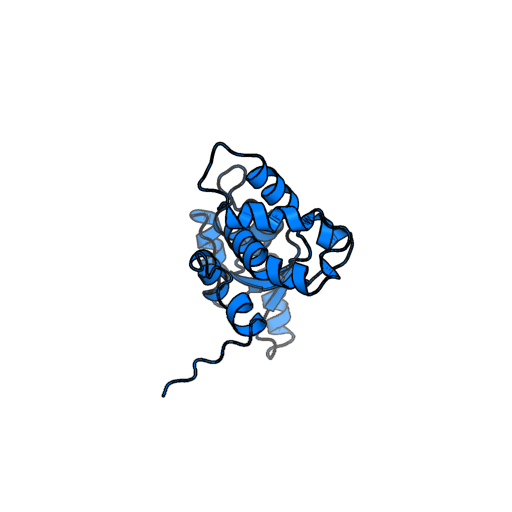C . TRP A 1 117 ? -3.156 -0.528 -10.793 1.00 98.12 117 TRP A C 1
ATOM 942 O O . TRP A 1 117 ? -4.380 -0.437 -10.863 1.00 98.12 117 TRP A O 1
ATOM 952 N N . MET A 1 118 ? -2.314 0.371 -11.317 1.00 96.38 118 MET A N 1
ATOM 953 C CA . MET A 1 118 ? -2.722 1.544 -12.113 1.00 96.38 118 MET A CA 1
ATOM 954 C C . MET A 1 118 ? -3.832 2.403 -11.474 1.00 96.38 118 MET A C 1
ATOM 956 O O . MET A 1 118 ? -4.722 2.908 -12.151 1.00 96.38 118 MET A O 1
ATOM 960 N N . ALA A 1 119 ? -3.779 2.585 -10.154 1.00 98.19 119 ALA A N 1
ATOM 961 C CA . ALA A 1 119 ? -4.769 3.355 -9.405 1.00 98.19 119 ALA A CA 1
ATOM 962 C C . ALA A 1 119 ? -4.553 4.879 -9.471 1.00 98.19 119 ALA A C 1
ATOM 964 O O . ALA A 1 119 ? -5.515 5.628 -9.319 1.00 98.19 119 ALA A O 1
ATOM 965 N N . ASP A 1 120 ? -3.320 5.344 -9.708 1.00 98.38 120 ASP A N 1
ATOM 966 C CA . ASP A 1 120 ? -3.007 6.770 -9.900 1.00 98.38 120 ASP A CA 1
ATOM 967 C C . ASP A 1 120 ? -2.047 6.980 -11.079 1.00 98.38 120 ASP A C 1
ATOM 969 O O . ASP A 1 120 ? -0.825 6.966 -10.929 1.00 98.38 120 ASP A O 1
ATOM 973 N N . LEU A 1 121 ? -2.611 7.210 -12.267 1.00 97.19 121 LEU A N 1
ATOM 974 C CA . LEU A 1 121 ? -1.856 7.514 -13.489 1.00 97.19 121 LEU A CA 1
ATOM 975 C C . LEU A 1 121 ? -1.496 9.000 -13.627 1.00 97.19 121 LEU A C 1
ATOM 977 O O . LEU A 1 121 ? -1.024 9.432 -14.678 1.00 97.19 121 LEU A O 1
ATOM 981 N N . SER A 1 122 ? -1.699 9.813 -12.584 1.00 97.69 122 SER A N 1
ATOM 982 C CA . SER A 1 122 ? -1.175 11.173 -12.595 1.00 97.69 122 SER A CA 1
ATOM 983 C C . SER A 1 122 ? 0.353 11.146 -12.673 1.00 97.69 122 SER A C 1
ATOM 985 O O . SER A 1 122 ? 1.016 10.218 -12.202 1.00 97.69 122 SER A O 1
ATOM 987 N N . GLY A 1 123 ? 0.954 12.224 -13.184 1.00 97.00 123 GLY A N 1
ATOM 988 C CA . GLY A 1 123 ? 2.413 12.338 -13.201 1.00 97.00 123 GLY A CA 1
ATOM 989 C C . GLY A 1 123 ? 3.044 12.190 -11.808 1.00 97.00 123 GLY A C 1
ATOM 990 O O . GLY A 1 123 ? 4.193 11.773 -11.702 1.00 97.00 123 GLY A O 1
ATOM 991 N N . ARG A 1 124 ? 2.316 12.502 -10.724 1.00 97.44 124 ARG A N 1
ATOM 992 C CA . ARG A 1 124 ? 2.787 12.263 -9.353 1.00 97.44 124 ARG A CA 1
ATOM 993 C C . ARG A 1 124 ? 2.764 10.772 -9.007 1.00 97.44 124 ARG A C 1
ATOM 995 O O . ARG A 1 124 ? 3.796 10.281 -8.556 1.00 97.44 124 ARG A O 1
ATOM 1002 N N . GLY A 1 125 ? 1.645 10.081 -9.221 1.00 97.75 125 GLY A N 1
ATOM 1003 C CA . GLY A 1 125 ? 1.504 8.652 -8.921 1.00 97.75 125 GLY A CA 1
ATOM 1004 C C . GLY A 1 125 ? 2.497 7.791 -9.698 1.00 97.75 125 GLY A C 1
ATOM 1005 O O . GLY A 1 125 ? 3.184 6.944 -9.126 1.00 97.75 125 GLY A O 1
ATOM 1006 N N . LEU A 1 126 ? 2.691 8.097 -10.982 1.00 97.31 126 LEU A N 1
ATOM 1007 C CA . LEU A 1 126 ? 3.697 7.437 -11.816 1.00 97.31 126 LEU A CA 1
ATOM 1008 C C . LEU A 1 126 ? 5.125 7.648 -11.292 1.00 97.31 126 LEU A C 1
ATOM 1010 O O . LEU A 1 126 ? 5.896 6.692 -11.234 1.00 97.31 126 LEU A O 1
ATOM 1014 N N . ARG A 1 127 ? 5.472 8.868 -10.851 1.00 96.69 127 ARG A N 1
ATOM 1015 C CA . ARG A 1 127 ? 6.800 9.166 -10.282 1.00 96.69 127 ARG A CA 1
ATOM 1016 C C . ARG A 1 127 ? 7.039 8.536 -8.912 1.00 96.69 127 ARG A C 1
ATOM 1018 O O . ARG A 1 127 ? 8.176 8.211 -8.605 1.00 96.69 127 ARG A O 1
ATOM 1025 N N . GLN A 1 128 ? 6.014 8.422 -8.069 1.00 97.56 128 GLN A N 1
ATOM 1026 C CA . GLN A 1 128 ? 6.169 7.931 -6.694 1.00 97.56 128 GLN A CA 1
ATOM 1027 C C . GLN A 1 128 ? 6.134 6.405 -6.602 1.00 97.56 128 GLN A C 1
ATOM 1029 O O . GLN A 1 128 ? 6.872 5.816 -5.809 1.00 97.56 128 GLN A O 1
ATOM 1034 N N . SER A 1 129 ? 5.274 5.769 -7.400 1.00 98.25 129 SER A N 1
ATOM 1035 C CA . SER A 1 129 ? 4.948 4.353 -7.235 1.00 98.25 129 SER A CA 1
ATOM 1036 C C . SER A 1 129 ? 4.577 3.623 -8.518 1.00 98.25 129 SER A C 1
ATOM 1038 O O . SER A 1 129 ? 3.972 2.554 -8.443 1.00 98.25 129 SER A O 1
ATOM 1040 N N . HIS A 1 130 ? 4.910 4.170 -9.690 1.00 97.69 130 HIS A N 1
ATOM 1041 C CA . HIS A 1 130 ? 4.537 3.570 -10.976 1.00 97.69 130 HIS A CA 1
ATOM 1042 C C . HIS A 1 130 ? 3.019 3.328 -11.090 1.00 97.69 130 HIS A C 1
ATOM 1044 O O . HIS A 1 130 ? 2.567 2.353 -11.683 1.00 97.69 130 HIS A O 1
ATOM 1050 N N . GLY A 1 131 ? 2.228 4.214 -10.475 1.00 97.81 131 GLY A N 1
ATOM 1051 C CA . GLY A 1 131 ? 0.768 4.167 -10.482 1.00 97.81 131 GLY A CA 1
ATOM 1052 C C . GLY A 1 131 ? 0.134 3.216 -9.467 1.00 97.81 131 GLY A C 1
ATOM 1053 O O . GLY A 1 131 ? -1.090 3.092 -9.436 1.00 97.81 131 GLY A O 1
ATOM 1054 N N . LEU A 1 132 ? 0.929 2.569 -8.610 1.00 98.69 132 LEU A N 1
ATOM 1055 C CA . LEU A 1 132 ? 0.418 1.729 -7.532 1.00 98.69 132 LEU A CA 1
ATOM 1056 C C . LEU A 1 132 ? -0.139 2.564 -6.377 1.00 98.69 132 LEU A C 1
ATOM 1058 O O . LEU A 1 132 ? 0.508 3.494 -5.886 1.00 98.69 132 LEU A O 1
ATOM 1062 N N . MET A 1 133 ? -1.302 2.157 -5.876 1.00 98.81 133 MET A N 1
ATOM 1063 C CA . MET A 1 133 ? -1.852 2.627 -4.602 1.00 98.81 133 MET A CA 1
ATOM 1064 C C . MET A 1 133 ? -2.230 1.450 -3.711 1.00 98.81 133 MET A C 1
ATOM 1066 O O . MET A 1 133 ? -2.258 0.300 -4.142 1.00 98.81 133 MET A O 1
ATOM 1070 N N . VAL A 1 134 ? -2.542 1.731 -2.451 1.00 98.75 134 VAL A N 1
ATOM 1071 C CA . VAL A 1 134 ? -2.778 0.706 -1.436 1.00 98.75 134 VAL A CA 1
ATOM 1072 C C . VAL A 1 134 ? -4.063 0.986 -0.685 1.00 98.75 134 VAL A C 1
ATOM 1074 O O . VAL A 1 134 ? -4.327 2.121 -0.298 1.00 98.75 134 VAL A O 1
ATOM 1077 N N . ASN A 1 135 ? -4.840 -0.061 -0.430 1.00 98.88 135 ASN A N 1
ATOM 1078 C CA . ASN A 1 135 ? -5.904 0.003 0.554 1.00 98.88 135 ASN A CA 1
ATOM 1079 C C . ASN A 1 135 ? -5.400 -0.433 1.928 1.00 98.88 135 ASN A C 1
ATOM 1081 O O . ASN A 1 135 ? -4.860 -1.533 2.071 1.00 98.88 135 ASN A O 1
ATOM 1085 N N . TYR A 1 136 ? -5.647 0.400 2.938 1.00 98.75 136 TYR A N 1
ATOM 1086 C CA . TYR A 1 136 ? -5.550 0.015 4.342 1.00 98.75 136 TYR A CA 1
ATOM 1087 C C . TYR A 1 136 ? -6.958 -0.120 4.914 1.00 98.75 136 TYR A C 1
ATOM 1089 O O . TYR A 1 136 ? -7.756 0.810 4.800 1.00 98.75 136 TYR A O 1
ATOM 1097 N N . LEU A 1 137 ? -7.268 -1.279 5.493 1.00 98.62 137 LEU A N 1
ATOM 1098 C CA . LEU A 1 137 ? -8.552 -1.552 6.132 1.00 98.62 137 LEU A CA 1
ATOM 1099 C C . LEU A 1 137 ? -8.465 -1.257 7.630 1.00 98.62 137 LEU A C 1
ATOM 1101 O O . LEU A 1 137 ? -7.574 -1.757 8.313 1.00 98.62 137 LEU A O 1
ATOM 1105 N N . TYR A 1 138 ? -9.441 -0.517 8.139 1.00 98.00 138 TYR A N 1
ATOM 1106 C CA . TYR A 1 138 ? -9.679 -0.312 9.561 1.00 98.00 138 TYR A CA 1
ATOM 1107 C C . TYR A 1 138 ? -10.859 -1.190 9.999 1.00 98.00 138 TYR A C 1
ATOM 1109 O O . TYR A 1 138 ? -12.016 -0.789 9.896 1.00 98.00 138 TYR A O 1
ATOM 1117 N N . ASP A 1 139 ? -10.570 -2.417 10.446 1.00 96.19 139 ASP A N 1
ATOM 1118 C CA . ASP A 1 139 ? -11.574 -3.294 11.064 1.00 96.19 139 ASP A CA 1
ATOM 1119 C C . ASP A 1 139 ? -11.718 -2.910 12.538 1.00 96.19 139 ASP A C 1
ATOM 1121 O O . ASP A 1 139 ? -10.770 -3.062 13.309 1.00 96.19 139 ASP A O 1
ATOM 1125 N N . THR A 1 140 ? -12.895 -2.424 12.936 1.00 93.56 140 THR A N 1
ATOM 1126 C CA . THR A 1 140 ? -13.173 -1.934 14.298 1.00 93.56 140 THR A CA 1
ATOM 1127 C C . THR A 1 140 ? -12.831 -2.941 15.392 1.00 93.56 140 THR A C 1
ATOM 1129 O O . THR A 1 140 ? -12.531 -2.541 16.513 1.00 93.56 140 THR A O 1
ATOM 1132 N N . ARG A 1 141 ? -12.826 -4.239 15.070 1.00 94.69 141 ARG A N 1
ATOM 1133 C CA . ARG A 1 141 ? -12.507 -5.324 16.005 1.00 94.69 141 ARG A CA 1
ATOM 1134 C C . ARG A 1 141 ? -11.008 -5.582 16.147 1.00 94.69 141 ARG A C 1
ATOM 1136 O O . ARG A 1 141 ? -10.603 -6.196 17.125 1.00 94.69 141 ARG A O 1
ATOM 1143 N N . GLU A 1 142 ? -10.200 -5.157 15.176 1.00 96.69 142 GLU A N 1
ATOM 1144 C CA . GLU A 1 142 ? -8.763 -5.459 15.107 1.00 96.69 142 GLU A CA 1
ATOM 1145 C C . GLU A 1 142 ? -7.871 -4.215 15.285 1.00 96.69 142 GLU A C 1
ATOM 1147 O O . GLU A 1 142 ? -6.662 -4.372 15.441 1.00 96.69 142 GLU A O 1
ATOM 1152 N N . ILE A 1 143 ? -8.422 -2.989 15.263 1.00 95.75 143 ILE A N 1
ATOM 1153 C CA . ILE A 1 143 ? -7.634 -1.737 15.324 1.00 95.75 143 ILE A CA 1
ATOM 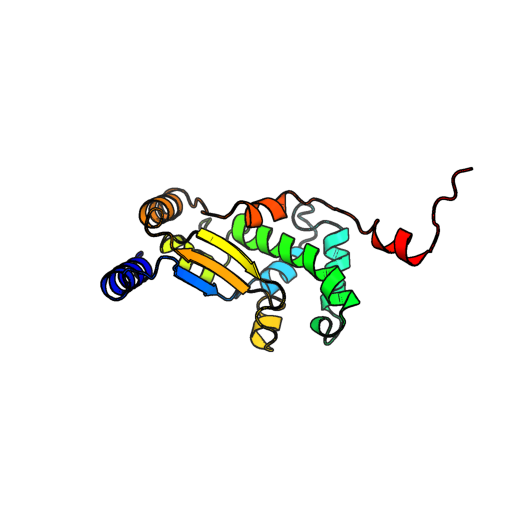1154 C C . ILE A 1 143 ? -6.674 -1.720 16.519 1.00 95.75 143 ILE A C 1
ATOM 1156 O O . ILE A 1 143 ? -5.485 -1.459 16.340 1.00 95.75 143 ILE A O 1
ATOM 1160 N N . GLU A 1 144 ? -7.168 -1.994 17.728 1.00 95.75 144 GLU A N 1
ATOM 1161 C CA . GLU A 1 144 ? -6.355 -1.929 18.950 1.00 95.75 144 GLU A CA 1
ATOM 1162 C C . GLU A 1 144 ? -5.270 -3.011 18.953 1.00 95.75 144 GLU A C 1
ATOM 1164 O O . GLU A 1 144 ? -4.090 -2.691 19.091 1.00 95.75 144 GLU A O 1
ATOM 1169 N N . SER A 1 145 ? -5.630 -4.266 18.662 1.00 97.69 145 SER A N 1
ATOM 1170 C CA . SER A 1 145 ? -4.664 -5.369 18.600 1.00 97.69 145 SER A CA 1
ATOM 1171 C C . SER A 1 145 ? -3.602 -5.170 17.515 1.00 97.69 145 SER A C 1
ATOM 1173 O O . SER A 1 145 ? -2.428 -5.466 17.730 1.00 97.69 145 SER A O 1
ATOM 1175 N N . ASN A 1 146 ? -3.984 -4.639 16.348 1.00 97.88 146 ASN A N 1
ATOM 1176 C CA . ASN A 1 146 ? -3.044 -4.339 15.268 1.00 97.88 146 ASN A CA 1
ATOM 1177 C C . ASN A 1 146 ? -2.107 -3.193 15.657 1.00 97.88 146 ASN A C 1
ATOM 1179 O O . ASN A 1 146 ? -0.914 -3.252 15.359 1.00 97.88 146 ASN A O 1
ATOM 1183 N N . HIS A 1 147 ? -2.639 -2.157 16.314 1.00 96.50 147 HIS A N 1
ATOM 1184 C CA . HIS A 1 147 ? -1.844 -1.038 16.804 1.00 96.50 147 HIS A CA 1
ATOM 1185 C C . HIS A 1 147 ? -0.788 -1.514 17.805 1.00 96.50 147 HIS A C 1
ATOM 1187 O O . HIS A 1 147 ? 0.387 -1.194 17.641 1.00 96.50 147 HIS A O 1
ATOM 1193 N N . GLU A 1 148 ? -1.190 -2.299 18.805 1.00 96.56 148 GLU A N 1
ATOM 1194 C CA . GLU A 1 148 ? -0.288 -2.820 19.833 1.00 96.56 148 GLU A CA 1
ATOM 1195 C C . GLU A 1 148 ? 0.795 -3.723 19.238 1.00 96.56 148 GLU A C 1
ATOM 1197 O O . GLU A 1 148 ? 1.980 -3.525 19.514 1.00 96.56 148 GLU A O 1
ATOM 1202 N N . ALA A 1 149 ? 0.417 -4.662 18.365 1.00 96.88 149 ALA A N 1
ATOM 1203 C CA . ALA A 1 149 ? 1.368 -5.547 17.695 1.00 96.88 149 ALA A CA 1
ATOM 1204 C C . ALA A 1 149 ? 2.384 -4.756 16.850 1.00 96.88 149 ALA A C 1
ATOM 1206 O O . ALA A 1 149 ? 3.583 -5.045 16.857 1.00 96.88 149 ALA A O 1
ATOM 1207 N N . PHE A 1 150 ? 1.933 -3.714 16.148 1.00 96.12 150 PHE A N 1
ATOM 1208 C CA . PHE A 1 150 ? 2.828 -2.864 15.370 1.00 96.12 150 PHE A CA 1
ATOM 1209 C C . PHE A 1 150 ? 3.734 -1.996 16.255 1.00 96.12 150 PHE A C 1
ATOM 1211 O O . PHE A 1 150 ? 4.924 -1.873 15.969 1.00 96.12 150 PHE A O 1
ATOM 1218 N N . ALA A 1 151 ? 3.199 -1.404 17.324 1.00 94.00 151 ALA A N 1
ATOM 1219 C CA . ALA A 1 15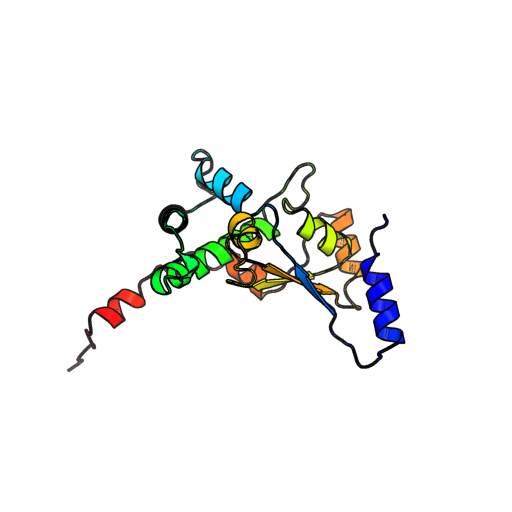1 ? 3.941 -0.511 18.210 1.00 94.00 151 ALA A CA 1
ATOM 1220 C C . ALA A 1 151 ? 5.006 -1.246 19.040 1.00 94.00 151 ALA A C 1
ATOM 1222 O O . ALA A 1 151 ? 6.100 -0.714 19.225 1.00 94.00 151 ALA A O 1
ATOM 1223 N N . ASN A 1 152 ? 4.696 -2.456 19.513 1.00 94.00 152 ASN A N 1
ATOM 1224 C CA . ASN A 1 152 ? 5.566 -3.215 20.411 1.00 94.00 152 ASN A CA 1
ATOM 1225 C C . ASN A 1 152 ? 6.553 -4.119 19.661 1.00 94.00 152 ASN A C 1
ATOM 1227 O O . ASN A 1 152 ? 7.706 -4.240 20.067 1.00 94.00 152 ASN A O 1
ATOM 1231 N N . GLU A 1 153 ? 6.114 -4.748 18.568 1.00 92.94 153 GLU A N 1
ATOM 1232 C CA . GLU A 1 153 ? 6.881 -5.800 17.881 1.00 92.94 153 GLU A CA 1
ATOM 1233 C C . GLU A 1 153 ? 7.260 -5.423 16.441 1.00 92.94 153 GLU A C 1
ATOM 1235 O O . GLU A 1 153 ? 8.028 -6.130 15.788 1.00 92.94 153 GLU A O 1
ATOM 1240 N N . GLY A 1 154 ? 6.714 -4.327 15.903 1.00 93.06 154 GLY A N 1
ATOM 1241 C CA . GLY A 1 154 ? 6.846 -3.994 14.482 1.00 93.06 154 GLY A CA 1
ATOM 1242 C C . GLY A 1 154 ? 6.063 -4.938 13.561 1.00 93.06 154 GLY A C 1
ATOM 1243 O O . GLY A 1 154 ? 6.300 -4.950 12.347 1.00 93.06 154 GLY A O 1
ATOM 1244 N N . THR A 1 155 ? 5.138 -5.727 14.119 1.00 96.00 155 THR A N 1
ATOM 1245 C CA . THR A 1 155 ? 4.337 -6.713 13.389 1.00 96.00 155 THR A CA 1
ATOM 1246 C C . THR A 1 155 ? 3.391 -6.015 12.412 1.00 96.00 155 THR A C 1
ATOM 1248 O O . THR A 1 155 ? 2.577 -5.175 12.788 1.00 96.00 155 THR A O 1
ATOM 1251 N N . ILE A 1 156 ? 3.481 -6.372 11.127 1.00 98.12 156 ILE A N 1
ATOM 1252 C CA . ILE A 1 156 ? 2.631 -5.802 10.074 1.00 98.12 156 ILE A CA 1
ATOM 1253 C C . ILE A 1 156 ? 1.377 -6.663 9.895 1.00 98.12 156 ILE A C 1
ATOM 1255 O O . ILE A 1 156 ? 1.438 -7.789 9.385 1.00 98.12 156 ILE A O 1
ATOM 1259 N N . ALA A 1 157 ? 0.219 -6.104 10.246 1.00 98.38 157 ALA A N 1
ATOM 1260 C CA . ALA A 1 157 ? -1.071 -6.672 9.881 1.00 98.38 157 ALA A CA 1
ATOM 1261 C C . ALA A 1 157 ? -1.270 -6.557 8.360 1.00 98.38 157 ALA A C 1
ATOM 1263 O O . ALA A 1 157 ? -1.306 -5.460 7.804 1.00 98.38 157 ALA A O 1
ATOM 1264 N N . ALA A 1 158 ? -1.418 -7.691 7.670 1.00 98.62 158 ALA A N 1
ATOM 1265 C CA . ALA A 1 158 ? -1.633 -7.732 6.223 1.00 98.62 158 ALA A CA 1
ATOM 1266 C C . ALA A 1 158 ? -2.560 -8.879 5.807 1.00 98.62 158 ALA A C 1
ATOM 1268 O O . ALA A 1 158 ? -2.532 -9.961 6.408 1.00 98.62 158 ALA A O 1
ATOM 1269 N N . SER A 1 159 ? -3.351 -8.652 4.757 1.00 98.50 159 SER A N 1
ATOM 1270 C CA . SER A 1 159 ? -4.281 -9.637 4.202 1.00 98.50 159 SER A CA 1
ATOM 1271 C C . SER A 1 159 ? -3.551 -10.841 3.595 1.00 98.50 159 SER A C 1
ATOM 1273 O O . SER A 1 159 ? -2.376 -10.782 3.215 1.00 98.50 159 SER A O 1
ATOM 1275 N N . ARG A 1 160 ? -4.266 -11.967 3.460 1.00 97.62 160 ARG A N 1
ATOM 1276 C CA . ARG A 1 160 ? -3.729 -13.169 2.796 1.00 97.62 160 ARG A CA 1
ATOM 1277 C C . ARG A 1 160 ? -3.355 -12.904 1.340 1.00 97.62 160 ARG A C 1
ATOM 1279 O O . ARG A 1 160 ? -2.393 -13.495 0.867 1.00 97.62 160 ARG A O 1
ATOM 1286 N N . VAL A 1 161 ? -4.092 -12.022 0.661 1.00 96.38 161 VAL A N 1
ATOM 1287 C CA . VAL A 1 161 ? -3.823 -11.638 -0.731 1.00 96.38 161 VAL A CA 1
ATOM 1288 C C . VAL A 1 161 ? -2.466 -10.950 -0.826 1.00 96.38 161 VAL A C 1
ATOM 1290 O O . VAL A 1 161 ? -1.619 -11.392 -1.596 1.00 96.38 161 VAL A O 1
ATOM 1293 N N . VAL A 1 162 ? -2.213 -9.945 0.020 1.00 98.00 162 VAL A N 1
ATOM 1294 C CA . VAL A 1 162 ? -0.940 -9.210 -0.007 1.00 98.00 162 VAL A CA 1
ATOM 1295 C C . VAL A 1 162 ? 0.236 -10.111 0.373 1.00 98.00 162 VAL A C 1
ATOM 1297 O O . VAL A 1 162 ? 1.249 -10.128 -0.321 1.00 98.00 162 VAL A O 1
ATOM 1300 N N . LYS A 1 163 ? 0.082 -10.941 1.414 1.00 97.44 163 LYS A N 1
ATOM 1301 C CA . LYS A 1 163 ? 1.090 -11.954 1.783 1.00 97.44 163 LYS A CA 1
ATOM 1302 C C . LYS A 1 163 ? 1.307 -12.998 0.680 1.00 97.44 163 LYS A C 1
ATOM 1304 O O . LYS A 1 163 ? 2.393 -13.560 0.565 1.00 97.44 163 LYS A O 1
ATOM 1309 N N . GLY A 1 164 ? 0.277 -13.280 -0.116 1.00 96.69 164 GLY A N 1
ATOM 1310 C CA . GLY A 1 164 ? 0.310 -14.238 -1.218 1.00 96.69 164 GLY A CA 1
ATOM 1311 C C . GLY A 1 164 ? 1.253 -13.824 -2.343 1.00 96.69 164 GLY A C 1
ATOM 1312 O O . GLY A 1 164 ? 1.910 -14.694 -2.913 1.00 96.69 164 GLY A O 1
ATOM 1313 N N . TYR A 1 165 ? 1.400 -12.520 -2.600 1.00 95.25 165 TYR A N 1
ATOM 1314 C CA . TYR A 1 165 ? 2.310 -12.025 -3.633 1.00 95.25 165 TYR A CA 1
ATOM 1315 C C . TYR A 1 165 ? 3.762 -12.454 -3.382 1.00 95.25 165 TYR A C 1
ATOM 1317 O O . TYR A 1 165 ? 4.429 -12.878 -4.318 1.00 95.25 165 TYR A O 1
ATOM 1325 N N . LEU A 1 166 ? 4.233 -12.489 -2.129 1.00 90.69 166 LEU A N 1
ATOM 1326 C CA . LEU A 1 166 ? 5.602 -12.932 -1.807 1.00 90.69 166 LEU A CA 1
ATOM 1327 C C . LEU A 1 166 ? 5.870 -14.408 -2.139 1.00 90.69 166 LEU A C 1
ATOM 1329 O O . LEU A 1 166 ? 7.008 -14.794 -2.402 1.00 90.69 166 LEU A O 1
ATOM 1333 N N . LYS A 1 167 ? 4.827 -15.247 -2.130 1.00 81.88 167 LYS A N 1
ATOM 1334 C CA . LYS A 1 167 ? 4.938 -16.688 -2.409 1.00 81.88 167 LYS A CA 1
ATOM 1335 C C . LYS A 1 167 ? 4.942 -17.003 -3.898 1.00 81.88 167 LYS A C 1
ATOM 1337 O O . LYS A 1 167 ? 5.376 -18.088 -4.281 1.00 81.88 167 LYS A O 1
ATOM 1342 N N . ALA A 1 168 ? 4.465 -16.083 -4.733 1.00 65.00 168 ALA A N 1
ATOM 1343 C CA . ALA A 1 168 ? 4.478 -16.223 -6.179 1.00 65.00 168 ALA A CA 1
ATOM 1344 C C . ALA A 1 168 ? 5.907 -16.008 -6.711 1.00 65.00 168 ALA A C 1
ATOM 1346 O O . ALA A 1 168 ? 6.215 -15.008 -7.354 1.00 65.00 168 ALA A O 1
ATOM 1347 N N . ARG A 1 169 ? 6.818 -16.944 -6.421 1.00 54.09 169 ARG A N 1
ATOM 1348 C CA . ARG A 1 169 ? 8.088 -17.037 -7.142 1.00 54.09 169 ARG A CA 1
ATOM 1349 C C . ARG A 1 169 ? 7.788 -17.584 -8.534 1.00 54.09 169 ARG A C 1
ATOM 1351 O O . ARG A 1 169 ? 7.399 -18.738 -8.664 1.00 54.09 169 ARG A O 1
ATOM 1358 N N . GLY A 1 170 ? 7.935 -16.721 -9.538 1.00 50.44 170 GLY A N 1
ATOM 1359 C CA . GLY A 1 170 ? 8.058 -17.072 -10.950 1.00 50.44 170 GLY A CA 1
ATOM 1360 C C . GLY A 1 170 ? 7.049 -18.093 -11.469 1.00 50.44 170 GLY A C 1
ATOM 1361 O O . GLY A 1 170 ? 7.420 -19.223 -11.771 1.00 50.44 170 GLY A O 1
ATOM 1362 N N . ARG A 1 171 ? 5.808 -17.671 -11.738 1.00 42.78 171 ARG A N 1
ATOM 1363 C CA . ARG A 1 171 ? 5.191 -18.154 -12.979 1.00 42.78 171 ARG A CA 1
ATOM 1364 C C . ARG A 1 171 ? 5.838 -17.362 -14.101 1.00 42.78 171 ARG A C 1
ATOM 1366 O O . ARG A 1 171 ? 5.320 -16.342 -14.530 1.00 42.78 171 ARG A O 1
ATOM 1373 N N . SER A 1 172 ? 7.032 -17.817 -14.477 1.00 42.88 172 SER A N 1
ATOM 1374 C CA . SER A 1 172 ? 7.643 -17.464 -15.747 1.00 42.88 172 SER A CA 1
ATOM 1375 C C . SER A 1 172 ? 6.583 -17.576 -16.839 1.00 42.88 172 SER A C 1
ATOM 1377 O O . SER A 1 172 ? 5.727 -18.466 -16.814 1.00 42.88 172 SER A O 1
ATOM 1379 N N . THR A 1 173 ? 6.657 -16.629 -17.750 1.00 40.69 173 THR A N 1
ATOM 1380 C CA . THR A 1 173 ? 5.928 -16.387 -18.987 1.00 40.69 173 THR A CA 1
ATOM 1381 C C . THR A 1 173 ? 5.928 -17.601 -19.938 1.00 40.69 173 THR A C 1
ATOM 1383 O O . THR A 1 173 ? 6.310 -17.503 -21.093 1.00 40.69 173 THR A O 1
ATOM 1386 N N . GLU A 1 174 ? 5.483 -18.779 -19.494 1.00 37.94 174 GLU A N 1
ATOM 1387 C CA . GLU A 1 174 ? 5.305 -19.964 -20.353 1.00 37.94 174 GLU A CA 1
ATOM 1388 C C . GLU A 1 174 ? 3.907 -20.035 -20.980 1.00 37.94 174 GLU A C 1
ATOM 1390 O O . GLU A 1 174 ? 3.690 -20.772 -21.941 1.00 37.94 174 GLU A O 1
ATOM 1395 N N . ARG A 1 175 ? 2.934 -19.260 -20.480 1.00 39.12 175 ARG A N 1
ATOM 1396 C CA . ARG A 1 175 ? 1.560 -19.312 -21.010 1.00 39.12 175 ARG A CA 1
ATOM 1397 C C . ARG A 1 175 ? 1.307 -18.435 -22.232 1.00 39.12 175 ARG A C 1
ATOM 1399 O O . ARG A 1 175 ? 0.399 -18.758 -22.990 1.00 39.12 175 ARG A O 1
ATOM 1406 N N . THR A 1 176 ? 2.111 -17.405 -22.480 1.00 43.53 176 THR A N 1
ATOM 1407 C CA . THR A 1 176 ? 1.856 -16.493 -23.609 1.00 43.53 176 THR A CA 1
ATOM 1408 C C . THR A 1 176 ? 2.480 -16.996 -24.916 1.00 43.53 176 THR A C 1
ATOM 1410 O O . THR A 1 176 ? 1.902 -16.808 -25.983 1.00 43.53 176 THR A O 1
ATOM 1413 N N . THR A 1 177 ? 3.584 -17.748 -24.868 1.00 38.56 177 THR A N 1
ATOM 1414 C CA . THR A 1 177 ? 4.242 -18.267 -26.083 1.00 38.56 177 THR A CA 1
ATOM 1415 C C . THR A 1 177 ? 3.504 -19.458 -26.702 1.00 38.56 177 THR A C 1
ATOM 1417 O O . THR A 1 177 ? 3.479 -19.593 -27.922 1.00 38.56 177 THR A O 1
ATOM 1420 N N . LEU A 1 178 ? 2.843 -20.299 -25.896 1.00 39.94 178 LEU A N 1
ATOM 1421 C CA . LEU A 1 178 ? 2.100 -21.461 -26.408 1.00 39.94 178 LEU A CA 1
ATOM 1422 C C . LEU A 1 178 ? 0.739 -21.093 -27.020 1.00 39.94 178 LEU A C 1
ATOM 1424 O O . LEU A 1 178 ? 0.289 -21.779 -27.933 1.00 39.94 178 LEU A O 1
ATOM 1428 N N . GLN A 1 179 ? 0.106 -19.997 -26.586 1.00 42.84 179 GLN A N 1
ATOM 1429 C CA . GLN A 1 179 ? -1.101 -19.481 -27.247 1.00 42.84 179 GLN A CA 1
ATOM 1430 C C . GLN A 1 179 ? -0.784 -18.634 -28.487 1.00 42.84 179 GLN A C 1
ATOM 1432 O O . GLN A 1 179 ? -1.545 -18.682 -29.450 1.00 42.84 179 GLN A O 1
ATOM 1437 N N . ALA A 1 180 ? 0.354 -17.931 -28.519 1.00 43.25 180 ALA A N 1
ATOM 1438 C CA . ALA A 1 180 ? 0.772 -17.150 -29.686 1.00 43.25 180 ALA A CA 1
ATOM 1439 C C . ALA A 1 180 ? 1.266 -18.009 -30.871 1.00 43.25 180 ALA A C 1
ATOM 1441 O O . ALA A 1 180 ? 1.257 -17.538 -32.005 1.00 43.25 180 ALA A O 1
ATOM 1442 N N . LEU A 1 181 ? 1.674 -19.264 -30.637 1.00 44.88 181 LEU A N 1
ATOM 1443 C CA . LEU A 1 181 ? 2.187 -20.161 -31.684 1.00 44.88 181 LEU A CA 1
ATOM 1444 C C . LEU A 1 181 ? 1.143 -21.111 -32.291 1.00 44.88 181 LEU A C 1
ATOM 1446 O O . LEU A 1 181 ? 1.488 -21.874 -33.186 1.00 44.88 181 LEU A O 1
ATOM 1450 N N . GLY A 1 182 ? -0.118 -21.093 -31.843 1.00 42.38 182 GLY A N 1
ATOM 1451 C CA . GLY A 1 182 ? -1.199 -21.870 -32.472 1.00 42.38 182 GLY A CA 1
ATOM 1452 C C . GLY A 1 182 ? -0.992 -23.394 -32.521 1.00 42.38 182 GLY A C 1
ATOM 1453 O O . GLY A 1 182 ? -1.744 -24.088 -33.204 1.00 42.38 182 GLY A O 1
ATOM 1454 N N . LEU A 1 183 ? -0.009 -23.940 -31.800 1.00 47.53 183 LEU A N 1
ATOM 1455 C CA . LEU A 1 183 ? 0.263 -25.375 -31.767 1.00 47.53 183 LEU A CA 1
ATOM 1456 C C . LEU A 1 183 ? -0.703 -26.047 -30.792 1.00 47.53 183 LEU A C 1
ATOM 1458 O O . LEU A 1 183 ? -0.403 -26.315 -29.629 1.00 47.53 183 LEU A O 1
ATOM 1462 N N . SER A 1 184 ? -1.906 -26.293 -31.300 1.00 40.66 184 SER A N 1
ATOM 1463 C CA . SER A 1 184 ? -2.851 -27.232 -30.712 1.00 40.66 184 SER A CA 1
ATOM 1464 C C . SER A 1 184 ? -2.236 -28.627 -30.806 1.00 40.66 184 SER A C 1
ATOM 1466 O O . SER A 1 184 ? -1.886 -29.075 -31.894 1.00 40.66 184 SER A O 1
ATOM 1468 N N . ASN A 1 185 ? -2.085 -29.310 -29.671 1.00 41.06 185 ASN A N 1
ATOM 1469 C CA . ASN A 1 185 ? -1.745 -30.730 -29.648 1.00 41.06 185 ASN A CA 1
ATOM 1470 C C . ASN A 1 185 ? -2.858 -31.521 -30.354 1.00 41.06 185 ASN A C 1
ATOM 1472 O O . ASN A 1 185 ? -3.874 -31.842 -29.735 1.00 41.06 185 ASN A O 1
ATOM 1476 N N . GLU A 1 186 ? -2.662 -31.859 -31.626 1.00 39.31 186 GLU A N 1
ATOM 1477 C CA . GLU A 1 186 ? -3.358 -32.982 -32.244 1.00 39.31 186 GLU A CA 1
ATOM 1478 C C . GLU A 1 186 ? -2.788 -34.268 -31.641 1.00 39.31 186 GLU A C 1
ATOM 1480 O O . GLU A 1 186 ? -1.658 -34.670 -31.914 1.00 39.31 186 GLU A O 1
ATOM 1485 N N . LYS A 1 187 ? -3.571 -34.899 -30.765 1.00 42.94 187 LYS A N 1
ATOM 1486 C CA . LYS A 1 187 ? -3.395 -36.313 -30.445 1.00 42.94 187 LYS A CA 1
ATOM 1487 C C . LYS A 1 187 ? -4.237 -37.122 -31.429 1.00 42.94 187 LYS A C 1
ATOM 1489 O O . LYS A 1 187 ? -5.463 -37.010 -31.399 1.00 42.94 187 LYS A O 1
ATOM 1494 N N . GLN A 1 188 ? -3.563 -37.906 -32.270 1.00 39.94 188 GLN A N 1
ATOM 1495 C CA . GLN A 1 188 ? -4.083 -39.193 -32.743 1.00 39.94 188 GLN A CA 1
ATOM 1496 C C . GLN A 1 188 ? -4.092 -40.201 -31.591 1.00 39.94 188 GLN A C 1
ATOM 1498 O O . GLN A 1 188 ? -3.213 -40.088 -30.701 1.00 39.94 188 GLN A O 1
#

Secondary structure (DSSP, 8-state):
--TTHHHHHHHHHHHH-TT---EE--EE-TTHHHHHHHHHH--S-TTT--HHHHHHHHGGGSTTGGG-HHHHHHHHHHHHHHHHHHHHT-B-GGGSBS-HHHHHHHHTT-EEEEEETTS--SHHHHHHHTT-EEEEEE-TTTHHHHHHHHHHH----B-HHHHHHHH-----S-HHHHHHT-------

pLDDT: mean 87.13, std 17.79, range [37.94, 98.88]

Foldseek 3Di:
DDQQPVVVVVVVCCVVPVVPQWDKDWAAQQALLVVVVVLLVPPVDCPLDPPLLNVLVVCLPDPPLVVVPVNLVSCVLSLLLNVLCQLQPDADPPRARPGPVSNNLLL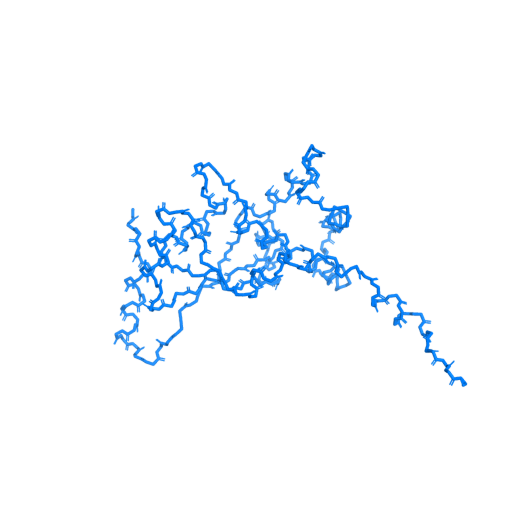NQWAFEDKDRQCDPPPNRCNRRNNIITMTIDRSVRRVVSNCCCVPPVDHHYDPVSVVSNVPDDPDPPVPVVVVVPPDDDDD

Radius of gyration: 19.31 Å; chains: 1; bounding box: 51×53×53 Å